Protein AF-A0A2H3LCD7-F1 (afdb_monomer)

Radius of gyration: 31.92 Å; Cα contacts (8 Å, |Δi|>4): 84; chains: 1; bounding box: 56×62×84 Å

Mean predicted aligned error: 15.99 Å

Solvent-accessible surface area (backbone atoms only — not comparable to full-atom values): 11672 Å² total; per-residue (Å²): 121,68,66,57,51,48,39,33,74,77,66,64,50,86,71,59,65,67,57,54,53,50,51,47,66,76,44,49,89,79,49,84,77,77,68,91,85,59,82,82,82,89,66,97,64,79,80,79,73,77,76,78,71,82,73,73,76,79,75,82,72,80,47,71,68,58,50,56,54,58,50,62,46,61,74,92,74,53,51,74,69,53,48,57,49,51,53,53,49,26,75,75,32,65,70,52,39,56,51,30,52,56,45,41,52,50,52,47,32,61,75,68,38,42,46,87,53,44,65,64,48,46,54,50,40,56,69,61,81,44,68,70,49,33,54,48,43,56,55,48,59,77,42,37,72,61,52,44,46,61,18,64,45,92,74,70,65,62,66,60,52,49,52,51,49,52,51,52,48,56,26,56,79,47,77,66,70,53,49,70,72,58,43,49,50,64,59,54,72,67,75,109

Sequence (192 aa):
MQLWRELREQHGYRGSRALVSRWVAQHRHLVPQPDPNGPPRRGRGRPPASAPSPKPPAQRRLSARQAAWLLVRRPEKLTQEEQGIIERLCQQAPTVEVASDLAQEFIQMVRERTAAAFDGWLQRARASGIAELQSFVVGLERDQAAVVAALSSPSSNGQVEGQVNRLKLIKRSMYGRAKFDLLRRRVLARAS

Organism: NCBI:txid1506545

Foldseek 3Di:
DVVVVCCCVVVVDPDDPVVVVVVCVVVVVVDDDPDPPDDDPDDPDDDPDDDPDPDPPPDPDQDPVNLVVLLLDDPVPDDPVSVVVLVVVCVVPVLSVLVSVLNNVVSVLLVQLPLVCVVVSLVSLCVSPDVVSVVVSVVCVVCVVVVNCSSHDPDDCVVVVVVVVVLVVVCVVVVNPQDPVNSVCVVVVVVD

pLDDT: mean 82.62, std 15.3, range [41.78, 97.81]

Structure (mmCIF, N/CA/C/O backbone):
data_AF-A0A2H3LCD7-F1
#
_entry.id   AF-A0A2H3LCD7-F1
#
loop_
_atom_site.group_PDB
_atom_site.id
_atom_site.type_symbol
_atom_site.label_atom_id
_atom_site.label_alt_id
_atom_site.label_comp_id
_atom_site.label_asym_id
_atom_site.label_entity_id
_atom_site.label_seq_id
_atom_site.pdbx_PDB_ins_code
_atom_site.Cartn_x
_atom_site.Cartn_y
_atom_site.Cartn_z
_atom_site.occupancy
_atom_site.B_iso_or_equiv
_atom_site.auth_seq_id
_atom_site.auth_comp_id
_atom_site.auth_asym_id
_atom_site.auth_atom_id
_atom_site.pdbx_PDB_model_num
ATOM 1 N N . MET A 1 1 ? -6.473 42.647 43.568 1.00 61.34 1 MET A N 1
ATOM 2 C CA . MET A 1 1 ? -5.613 41.469 43.802 1.00 61.34 1 MET A CA 1
ATOM 3 C C . MET A 1 1 ? -4.312 41.952 44.411 1.00 61.34 1 MET A C 1
ATOM 5 O O . MET A 1 1 ? -3.543 42.600 43.713 1.00 61.34 1 MET A O 1
ATOM 9 N N . GLN A 1 2 ? -4.146 41.742 45.715 1.00 71.31 2 GLN A N 1
ATOM 10 C CA . GLN A 1 2 ? -2.979 42.162 46.500 1.00 71.31 2 GLN A CA 1
ATOM 11 C C . GLN A 1 2 ? -1.737 41.325 46.136 1.00 71.31 2 GLN A C 1
ATOM 13 O O . GLN A 1 2 ? -0.714 41.897 45.788 1.00 71.31 2 GLN A O 1
ATOM 18 N N . LEU A 1 3 ? -1.926 40.012 45.959 1.00 77.94 3 LEU A N 1
ATOM 19 C CA . LEU A 1 3 ? -0.898 39.046 45.550 1.00 77.94 3 LEU A CA 1
ATOM 20 C C . LEU A 1 3 ? -0.120 39.407 44.266 1.00 77.94 3 LEU A C 1
ATOM 22 O O . LEU A 1 3 ? 1.082 39.214 44.192 1.00 77.94 3 LEU A O 1
ATOM 26 N N . TRP A 1 4 ? -0.780 39.938 43.225 1.00 82.19 4 TRP A N 1
ATOM 27 C CA . TRP A 1 4 ? -0.065 40.327 41.993 1.00 82.19 4 TRP A CA 1
ATOM 28 C C . TRP A 1 4 ? 0.839 41.546 42.207 1.00 82.19 4 TRP A C 1
ATOM 30 O O . TRP A 1 4 ? 1.888 41.635 41.578 1.00 82.19 4 TRP A O 1
ATOM 40 N N . ARG A 1 5 ? 0.429 42.479 43.079 1.00 78.31 5 ARG A N 1
ATOM 41 C CA . ARG A 1 5 ? 1.257 43.640 43.429 1.00 78.31 5 ARG A CA 1
ATOM 42 C C . ARG A 1 5 ? 2.465 43.195 44.244 1.00 78.31 5 ARG A C 1
ATOM 44 O O . ARG A 1 5 ? 3.572 43.516 43.848 1.00 78.31 5 ARG A O 1
ATOM 51 N N . GLU A 1 6 ? 2.260 42.342 45.245 1.00 82.19 6 GLU A N 1
ATOM 52 C CA . GLU A 1 6 ? 3.346 41.735 46.031 1.00 82.19 6 GLU A CA 1
ATOM 53 C C . GLU A 1 6 ? 4.332 40.957 45.146 1.00 82.19 6 GLU A C 1
ATOM 55 O O . GLU A 1 6 ? 5.529 41.213 45.193 1.00 82.19 6 GLU A O 1
ATOM 60 N N . LEU A 1 7 ? 3.853 40.093 44.241 1.00 84.75 7 LEU A N 1
ATOM 61 C CA . LEU A 1 7 ? 4.726 39.366 43.307 1.00 84.75 7 LEU A CA 1
ATOM 62 C C . LEU A 1 7 ? 5.524 40.298 42.387 1.00 84.75 7 LEU A C 1
ATOM 64 O O . LEU A 1 7 ? 6.668 40.002 42.042 1.00 84.75 7 LEU A O 1
ATOM 68 N N . ARG A 1 8 ? 4.934 41.417 41.964 1.00 83.25 8 ARG A N 1
ATOM 69 C CA . ARG A 1 8 ? 5.607 42.381 41.090 1.00 83.25 8 ARG A CA 1
ATOM 70 C C . ARG A 1 8 ? 6.621 43.237 41.849 1.00 83.25 8 ARG A C 1
ATOM 72 O O . ARG A 1 8 ? 7.696 43.491 41.317 1.00 83.25 8 ARG A O 1
ATOM 79 N N . GLU A 1 9 ? 6.272 43.678 43.051 1.00 83.44 9 GLU A N 1
ATOM 80 C CA . GLU A 1 9 ? 7.055 44.621 43.856 1.00 83.44 9 GLU A CA 1
ATOM 81 C C . GLU A 1 9 ? 8.152 43.918 44.666 1.00 83.44 9 GLU A C 1
ATOM 83 O O . GLU A 1 9 ? 9.273 44.409 44.709 1.00 83.44 9 GLU A O 1
ATOM 88 N N . GLN A 1 10 ? 7.870 42.750 45.248 1.00 81.50 10 GLN A N 1
ATOM 89 C CA . GLN A 1 10 ? 8.811 42.019 46.111 1.00 81.50 10 GLN A CA 1
ATOM 90 C C . GLN A 1 10 ? 9.599 40.942 45.359 1.00 81.50 10 GLN A C 1
ATOM 92 O O . GLN A 1 10 ? 10.736 40.647 45.713 1.00 81.50 10 GLN A O 1
ATOM 97 N N . HIS A 1 11 ? 9.016 40.365 44.303 1.00 81.44 11 HIS A N 1
ATOM 98 C CA . HIS A 1 11 ? 9.613 39.242 43.567 1.00 81.44 11 HIS A CA 1
ATOM 99 C C . HIS A 1 11 ? 9.891 39.550 42.088 1.00 81.44 11 HIS A C 1
ATOM 101 O O . HIS A 1 11 ? 10.240 38.653 41.321 1.00 81.44 11 HIS A O 1
ATOM 107 N N . GLY A 1 12 ? 9.735 40.809 41.662 1.00 83.94 12 GLY A N 1
ATOM 108 C CA . GLY A 1 12 ? 10.093 41.258 40.312 1.00 83.94 12 GLY A CA 1
ATOM 109 C C . GLY A 1 12 ? 9.285 40.613 39.180 1.00 83.94 12 GLY A C 1
ATOM 110 O O . GLY A 1 12 ? 9.717 40.627 38.024 1.00 83.94 12 GLY A O 1
ATOM 111 N N . TYR A 1 13 ? 8.116 40.037 39.473 1.00 84.00 13 TYR A N 1
ATOM 112 C CA . TYR A 1 13 ? 7.302 39.338 38.483 1.00 84.00 13 TYR A CA 1
ATOM 113 C C . TYR A 1 13 ? 6.816 40.288 37.374 1.00 84.00 13 TYR A C 1
ATOM 115 O O . TYR A 1 13 ? 6.011 41.192 37.605 1.00 84.00 13 TYR A O 1
ATOM 123 N N . ARG A 1 14 ? 7.271 40.057 36.134 1.00 81.38 14 ARG A N 1
ATOM 124 C CA . ARG A 1 14 ? 6.921 40.871 34.947 1.00 81.38 14 ARG A CA 1
ATOM 125 C C . ARG A 1 14 ? 5.692 40.374 34.177 1.00 81.38 14 ARG A C 1
ATOM 127 O O . ARG A 1 14 ? 5.347 40.933 33.140 1.00 81.38 14 ARG A O 1
ATOM 134 N N . GLY A 1 15 ? 5.045 39.311 34.650 1.00 80.50 15 GLY A N 1
ATOM 135 C CA . GLY A 1 15 ? 3.918 38.693 33.959 1.00 80.50 15 GLY A CA 1
ATOM 136 C C . GLY A 1 15 ? 2.578 39.405 34.171 1.00 80.50 15 GLY A C 1
ATOM 137 O O . GLY A 1 15 ? 2.394 40.259 35.045 1.00 80.50 15 GLY A O 1
ATOM 138 N N . SER A 1 16 ? 1.598 39.017 33.356 1.00 80.50 16 SER A N 1
ATOM 139 C CA . SER A 1 16 ? 0.269 39.630 33.362 1.00 80.50 16 SER A CA 1
ATOM 140 C C . SER A 1 16 ? -0.522 39.307 34.631 1.00 80.50 16 SER A C 1
ATOM 142 O O . SER A 1 16 ? -0.598 38.161 35.081 1.00 80.50 16 SER A O 1
ATOM 144 N N . ARG A 1 17 ? -1.234 40.313 35.148 1.00 75.81 17 ARG A N 1
ATOM 145 C CA . ARG A 1 17 ? -2.197 40.170 36.251 1.00 75.81 17 ARG A CA 1
ATOM 146 C C . ARG A 1 17 ? -3.259 39.100 35.983 1.00 75.81 17 ARG A C 1
ATOM 148 O O . ARG A 1 17 ? -3.734 38.454 36.920 1.00 75.81 17 ARG A O 1
ATOM 155 N N . ALA A 1 18 ? -3.632 38.904 34.719 1.00 71.75 18 ALA A N 1
ATOM 156 C CA . ALA A 1 18 ? -4.618 37.902 34.323 1.00 71.75 18 ALA A CA 1
ATOM 157 C C . ALA A 1 18 ? -4.109 36.466 34.538 1.00 71.75 18 ALA A C 1
ATOM 159 O O . ALA A 1 18 ? -4.883 35.608 34.959 1.00 71.75 18 ALA A O 1
ATOM 160 N N . LEU A 1 19 ? -2.814 36.217 34.314 1.00 78.31 19 LEU A N 1
ATOM 161 C CA . LEU A 1 19 ? -2.176 34.916 34.539 1.00 78.31 19 LEU A CA 1
ATOM 162 C C . LEU A 1 19 ? -2.146 34.563 36.025 1.00 78.31 19 LEU A C 1
ATOM 164 O O . LEU A 1 19 ? -2.573 33.474 36.395 1.00 78.31 19 LEU A O 1
ATOM 168 N N . VAL A 1 20 ? -1.763 35.516 36.879 1.00 77.88 20 VAL A N 1
ATOM 169 C CA . VAL A 1 20 ? -1.792 35.328 38.339 1.00 77.88 20 VAL A CA 1
ATOM 170 C C . VAL A 1 20 ? -3.219 35.101 38.836 1.00 77.88 20 VAL A C 1
ATOM 172 O O . VAL A 1 20 ? -3.460 34.202 39.631 1.00 77.88 20 VAL A O 1
ATOM 175 N N . SER A 1 21 ? -4.198 35.852 38.323 1.00 74.31 21 SER A N 1
ATOM 176 C CA . SER A 1 21 ? -5.604 35.675 38.723 1.00 74.31 21 SER A CA 1
ATOM 177 C C . SER A 1 21 ? -6.156 34.304 38.309 1.00 74.31 21 SER A C 1
ATOM 179 O O . SER A 1 21 ? -6.898 33.688 39.070 1.00 74.31 21 SER A O 1
ATOM 181 N N . ARG A 1 22 ? -5.767 33.805 37.129 1.00 76.38 22 ARG A N 1
ATOM 182 C CA . ARG A 1 22 ? -6.138 32.470 36.640 1.00 76.38 22 ARG A CA 1
ATOM 183 C C . ARG A 1 22 ? -5.474 31.366 37.460 1.00 76.38 22 ARG A C 1
ATOM 185 O O . ARG A 1 22 ? -6.149 30.422 37.852 1.00 76.38 22 ARG A O 1
ATOM 192 N N . TRP A 1 23 ? -4.186 31.520 37.760 1.00 79.25 23 TRP A N 1
ATOM 193 C CA . TRP A 1 23 ? -3.440 30.579 38.590 1.00 79.25 23 TRP A CA 1
ATOM 194 C C . TRP A 1 23 ? -4.036 30.483 40.001 1.00 79.25 23 TRP A C 1
ATOM 196 O O . TRP A 1 23 ? -4.295 29.379 40.471 1.00 79.25 23 TRP A O 1
ATOM 206 N N . VAL A 1 24 ? -4.368 31.623 40.620 1.00 79.94 24 VAL A N 1
ATOM 207 C CA . VAL A 1 24 ? -5.042 31.693 41.931 1.00 79.94 24 VAL A CA 1
ATOM 208 C C . VAL A 1 24 ? -6.430 31.051 41.895 1.00 79.94 24 VAL A C 1
ATOM 210 O O . VAL A 1 24 ? -6.803 30.351 42.831 1.00 79.94 24 VAL A O 1
ATOM 213 N N . ALA A 1 25 ? -7.203 31.256 40.825 1.00 72.81 25 ALA A N 1
ATOM 214 C CA . ALA A 1 25 ? -8.512 30.620 40.683 1.00 72.81 25 ALA A CA 1
ATOM 215 C C . ALA A 1 25 ? -8.405 29.089 40.576 1.00 72.81 25 ALA A C 1
ATOM 217 O O . ALA A 1 25 ? -9.244 28.380 41.124 1.00 72.81 25 ALA A O 1
ATOM 218 N N . GLN A 1 26 ? -7.362 28.591 39.909 1.00 74.62 26 GLN A N 1
ATOM 219 C CA . GLN A 1 26 ? -7.110 27.162 39.719 1.00 74.62 26 GLN A CA 1
ATOM 220 C C . GLN A 1 26 ? -6.521 26.489 40.972 1.00 74.62 26 GLN A C 1
ATOM 222 O O . GLN A 1 26 ? -6.815 25.329 41.243 1.00 74.62 26 GLN A O 1
ATOM 227 N N . HIS A 1 27 ? -5.757 27.230 41.775 1.00 75.81 27 HIS A N 1
ATOM 228 C CA . HIS A 1 27 ? -5.095 26.740 42.990 1.00 75.81 27 HIS A CA 1
ATOM 229 C C . HIS A 1 27 ? -5.727 27.311 44.263 1.00 75.81 27 HIS A C 1
ATOM 231 O O . HIS A 1 27 ? -5.066 27.467 45.284 1.00 75.81 27 HIS A O 1
ATOM 237 N N . ARG A 1 28 ? -7.028 27.619 44.220 1.00 65.75 28 ARG A N 1
ATOM 238 C CA . ARG A 1 28 ? -7.753 28.282 45.316 1.00 65.75 28 ARG A CA 1
ATOM 239 C C . ARG A 1 28 ? -7.752 27.487 46.629 1.00 65.75 28 ARG A C 1
ATOM 241 O O . ARG A 1 28 ? -7.960 28.077 47.677 1.00 65.75 28 ARG A O 1
ATOM 248 N N . HIS A 1 29 ? -7.489 26.180 46.563 1.00 68.06 29 HIS A N 1
ATOM 249 C CA . HIS A 1 29 ? -7.320 25.288 47.713 1.00 68.06 29 HIS A CA 1
ATOM 250 C C . HIS A 1 29 ? -5.973 25.464 48.440 1.00 68.06 29 HIS A C 1
ATOM 252 O O . HIS A 1 29 ? -5.861 25.070 49.594 1.00 68.06 29 HIS A O 1
ATOM 258 N N . LEU A 1 30 ? -4.968 26.058 47.785 1.00 60.88 30 LEU A N 1
ATOM 259 C CA . LEU A 1 30 ? -3.639 26.339 48.350 1.00 60.88 30 LEU A CA 1
ATOM 260 C C . LEU A 1 30 ? -3.516 27.771 48.890 1.00 60.88 30 LEU A C 1
ATOM 262 O O . LEU A 1 30 ? -2.490 28.131 49.459 1.00 60.88 30 LEU A O 1
ATOM 266 N N . VAL A 1 31 ? -4.533 28.610 48.677 1.00 59.25 31 VAL A N 1
ATOM 267 C CA . VAL A 1 31 ? -4.526 30.012 49.106 1.00 59.25 31 VAL A CA 1
ATOM 268 C C . VAL A 1 31 ? -5.208 30.102 50.473 1.00 59.25 31 VAL A C 1
ATOM 270 O O . VAL A 1 31 ? -6.362 29.678 50.576 1.00 59.25 31 VAL A O 1
ATOM 273 N N . PRO A 1 32 ? -4.551 30.664 51.508 1.00 55.41 32 PRO A N 1
ATOM 274 C CA . PRO A 1 32 ? -5.162 30.843 52.821 1.00 55.41 32 PRO A CA 1
ATOM 275 C C . PRO A 1 32 ? -6.477 31.616 52.698 1.00 55.41 32 PRO A C 1
ATOM 277 O O . PRO A 1 32 ? -6.531 32.670 52.053 1.00 55.41 32 PRO A O 1
ATOM 280 N N . GLN A 1 33 ? -7.552 31.079 53.276 1.00 55.06 33 GLN A N 1
ATOM 281 C CA . GLN A 1 33 ? -8.825 31.791 53.311 1.00 55.06 33 GLN A CA 1
ATOM 282 C C . GLN A 1 33 ? -8.665 33.064 54.155 1.00 55.06 33 GLN A C 1
ATOM 284 O O . GLN A 1 33 ? -7.985 33.025 55.182 1.00 55.06 33 GLN A O 1
ATOM 289 N N . PRO A 1 34 ? -9.243 34.201 53.733 1.00 56.00 34 PRO A N 1
ATOM 290 C CA . PRO A 1 34 ? -9.217 35.403 54.548 1.00 56.00 34 PRO A CA 1
ATOM 291 C C . PRO A 1 34 ? -9.978 35.165 55.856 1.00 56.00 34 PRO A C 1
ATOM 293 O O . PRO A 1 34 ? -10.979 34.451 55.872 1.00 56.00 34 PRO A O 1
ATOM 296 N N . ASP A 1 35 ? -9.471 35.783 56.921 1.00 52.31 35 ASP A N 1
ATOM 297 C CA . ASP A 1 35 ? -9.986 35.706 58.286 1.00 52.31 35 ASP A CA 1
ATOM 298 C C . ASP A 1 35 ? -11.522 35.882 58.328 1.00 52.31 35 ASP A C 1
ATOM 300 O O . ASP A 1 35 ? -12.029 36.902 57.837 1.00 52.31 35 ASP A O 1
ATOM 304 N N . PRO A 1 36 ? -12.274 34.914 58.888 1.00 56.69 36 PRO A N 1
ATOM 305 C CA . PRO A 1 36 ? -13.731 34.977 58.970 1.00 56.69 36 PRO A CA 1
ATOM 306 C C . PRO A 1 36 ? -14.263 36.160 59.800 1.00 56.69 36 PRO A C 1
ATOM 308 O O . PRO A 1 36 ? -15.447 36.470 59.681 1.00 56.69 36 PRO A O 1
ATOM 311 N N . ASN A 1 37 ? -13.421 36.852 60.580 1.00 50.38 37 ASN A N 1
ATOM 312 C CA . ASN A 1 37 ? -13.814 38.003 61.406 1.00 50.38 37 ASN A CA 1
ATOM 313 C C . ASN A 1 37 ? -13.442 39.384 60.824 1.00 50.38 37 ASN A C 1
ATOM 315 O O . ASN A 1 37 ? -13.599 40.406 61.495 1.00 50.38 37 ASN A O 1
ATOM 319 N N . GLY A 1 38 ? -12.970 39.463 59.576 1.00 52.38 38 GLY A N 1
ATOM 320 C CA . GLY A 1 38 ? -12.700 40.749 58.923 1.00 52.38 38 GLY A CA 1
ATOM 321 C C . GLY A 1 38 ? -13.982 41.518 58.547 1.00 52.38 38 GLY A C 1
ATOM 322 O O . GLY A 1 38 ? -14.980 40.904 58.164 1.00 52.38 38 GLY A O 1
ATOM 323 N N . PRO A 1 39 ? -13.988 42.867 58.579 1.00 44.94 39 PRO A N 1
ATOM 324 C CA . PRO A 1 39 ? -15.168 43.641 58.201 1.00 44.94 39 PRO A CA 1
ATOM 325 C C . PRO A 1 39 ? -15.558 43.374 56.732 1.00 44.94 39 PRO A C 1
ATOM 327 O O . PRO A 1 39 ? -14.686 43.302 55.855 1.00 44.94 39 PRO A O 1
ATOM 330 N N . PRO A 1 40 ? -16.863 43.249 56.419 1.00 45.31 40 PRO A N 1
ATOM 331 C CA . PRO A 1 40 ? -17.315 42.849 55.094 1.00 45.31 40 PRO A CA 1
ATOM 332 C C . PRO A 1 40 ? -16.976 43.932 54.066 1.00 45.31 40 PRO A C 1
ATOM 334 O O . PRO A 1 40 ? -17.432 45.076 54.150 1.00 45.31 40 PRO A O 1
ATOM 337 N N . ARG A 1 41 ? -16.191 43.574 53.044 1.00 51.00 41 ARG A N 1
ATOM 338 C CA . ARG A 1 41 ? -15.917 44.467 51.910 1.00 51.00 41 ARG A CA 1
ATOM 339 C C . ARG A 1 41 ? -17.199 44.667 51.100 1.00 51.00 41 ARG A C 1
ATOM 341 O O . ARG A 1 41 ? -17.582 43.811 50.308 1.00 51.00 41 ARG A O 1
ATOM 348 N N . ARG A 1 42 ? -17.843 45.827 51.266 1.00 44.03 42 ARG A N 1
ATOM 349 C CA . ARG A 1 42 ? -18.939 46.293 50.403 1.00 44.03 42 ARG A CA 1
ATOM 350 C C . ARG A 1 42 ? -18.413 46.532 48.985 1.00 44.03 42 ARG A C 1
ATOM 352 O O . ARG A 1 42 ? -17.886 47.595 48.678 1.00 44.03 42 ARG A O 1
ATOM 359 N N . GLY A 1 43 ? -18.566 45.541 48.116 1.00 42.94 43 GLY A N 1
ATOM 360 C CA . GLY A 1 43 ? -18.402 45.689 46.675 1.00 42.94 43 GLY A CA 1
ATOM 361 C C . GLY A 1 43 ? -19.740 45.472 45.983 1.00 42.94 43 GLY A C 1
ATOM 362 O O . GLY A 1 43 ? -20.214 44.343 45.920 1.00 42.94 43 GLY A O 1
ATOM 363 N N . ARG A 1 44 ? -20.342 46.539 45.439 1.00 45.53 44 ARG A N 1
ATOM 364 C CA . ARG A 1 44 ? -21.387 46.421 44.411 1.00 45.53 44 ARG A CA 1
ATOM 365 C C . ARG A 1 44 ? -20.753 45.749 43.193 1.00 45.53 44 ARG A C 1
ATOM 367 O O . ARG A 1 44 ? -20.016 46.383 42.446 1.00 45.53 44 ARG A O 1
ATOM 374 N N . GLY A 1 45 ? -21.012 44.463 43.019 1.00 41.78 45 GLY A N 1
ATOM 375 C CA . GLY A 1 45 ? -20.550 43.683 41.882 1.00 41.78 45 GLY A CA 1
ATOM 376 C C . GLY A 1 45 ? -21.482 42.501 41.680 1.00 41.78 45 GLY A C 1
ATOM 377 O O . GLY A 1 45 ? -21.820 41.814 42.639 1.00 41.78 45 GLY A O 1
ATOM 378 N N . ARG A 1 46 ? -21.928 42.320 40.435 1.00 42.41 46 ARG A N 1
ATOM 379 C CA . ARG A 1 46 ? -22.747 41.204 39.942 1.00 42.41 46 ARG A CA 1
ATOM 380 C C . ARG A 1 46 ? -22.313 39.872 40.585 1.00 42.41 46 ARG A C 1
ATOM 382 O O . ARG A 1 46 ? -21.102 39.666 40.708 1.00 42.41 46 ARG A O 1
ATOM 389 N N . PRO A 1 47 ? -23.249 38.979 40.972 1.00 44.94 47 PRO A N 1
ATOM 390 C CA . PRO A 1 47 ? -22.894 37.693 41.567 1.00 44.94 47 PRO A CA 1
ATOM 391 C C . PRO A 1 47 ? -21.862 36.977 40.682 1.00 44.94 47 PRO A C 1
ATOM 393 O O . PRO A 1 47 ? -21.981 37.041 39.451 1.00 44.94 47 PRO A O 1
ATOM 396 N N . PRO A 1 48 ? -20.822 36.357 41.270 1.00 50.72 48 PRO A N 1
ATOM 397 C CA . PRO A 1 48 ? -19.795 35.691 40.490 1.00 50.72 48 PRO A CA 1
ATOM 398 C C . PRO A 1 48 ? -20.463 34.579 39.688 1.00 50.72 48 PRO A C 1
ATOM 400 O O . PRO A 1 48 ? -21.069 33.675 40.260 1.00 50.72 48 PRO A O 1
ATOM 403 N N . ALA A 1 49 ? -20.375 34.678 38.360 1.00 54.53 49 ALA A N 1
ATOM 404 C CA . ALA A 1 49 ? -20.758 33.594 37.474 1.00 54.53 49 ALA A CA 1
ATOM 405 C C . ALA A 1 49 ? -20.071 32.316 37.969 1.00 54.53 49 ALA A C 1
ATOM 407 O O . ALA A 1 49 ? -18.866 32.328 38.248 1.00 54.53 49 ALA A O 1
ATOM 408 N N . SER A 1 50 ? -20.858 31.255 38.128 1.00 56.31 50 SER A N 1
ATOM 409 C CA . SER A 1 50 ? -20.394 29.906 38.426 1.00 56.31 50 SER A CA 1
ATOM 410 C C . SER A 1 50 ? -19.139 29.616 37.606 1.00 56.31 50 SER A C 1
ATOM 412 O O . SER A 1 50 ? -19.108 29.844 36.395 1.00 56.31 50 SER A O 1
ATOM 414 N N . ALA A 1 51 ? -18.072 29.195 38.292 1.00 58.00 51 ALA A N 1
ATOM 415 C CA . ALA A 1 51 ? -16.807 28.878 37.648 1.00 58.00 51 ALA A CA 1
ATOM 416 C C . ALA A 1 51 ? -17.081 27.902 36.491 1.00 58.00 51 ALA A C 1
ATOM 418 O O . ALA A 1 51 ? -17.768 26.903 36.717 1.00 58.00 51 ALA A O 1
ATOM 419 N N . PRO A 1 5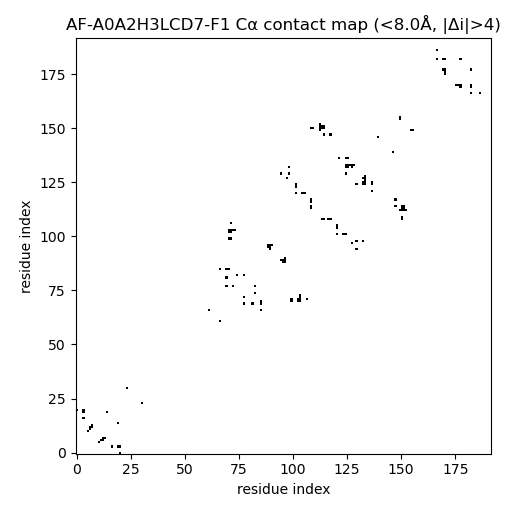2 ? -16.605 28.178 35.261 1.00 57.28 52 PRO A N 1
ATOM 420 C CA . PRO A 1 52 ? -16.788 27.242 34.168 1.00 57.28 52 PRO A CA 1
ATOM 421 C C . PRO A 1 52 ? -16.137 25.922 34.576 1.00 57.28 52 PRO A C 1
ATOM 423 O O . PRO A 1 52 ? -14.949 25.892 34.910 1.00 57.28 52 PRO A O 1
ATOM 426 N N . SER A 1 53 ? -16.929 24.851 34.581 1.00 56.00 53 SER A N 1
ATOM 427 C CA . SER A 1 53 ? -16.455 23.489 34.802 1.00 56.00 53 SER A CA 1
ATOM 428 C C . SER A 1 53 ? -15.243 23.243 33.898 1.00 56.00 53 SER A C 1
ATOM 430 O O . SER A 1 53 ? -15.266 23.691 32.742 1.00 56.00 53 SER A O 1
ATOM 432 N N . PRO A 1 54 ? -14.178 22.571 34.375 1.00 60.22 54 PRO A N 1
ATOM 433 C CA . PRO A 1 54 ? -13.054 22.237 33.516 1.00 60.22 54 PRO A CA 1
ATOM 434 C C . PRO A 1 54 ? -13.598 21.454 32.321 1.00 60.22 54 PRO A C 1
ATOM 436 O O . PRO A 1 54 ? -14.147 20.365 32.479 1.00 60.22 54 PRO A O 1
ATOM 439 N N . LYS A 1 55 ? -13.512 22.051 31.124 1.00 56.53 55 LYS A N 1
ATOM 440 C CA . LYS A 1 55 ? -13.848 21.350 29.885 1.00 56.53 55 LYS A CA 1
ATOM 441 C C . LYS A 1 55 ? -13.002 20.075 29.874 1.00 56.53 55 LYS A C 1
ATOM 443 O O . LYS A 1 55 ? -11.789 20.200 30.078 1.00 56.53 55 LYS A O 1
ATOM 448 N N . PRO A 1 56 ? -13.597 18.882 29.681 1.00 57.16 56 PRO A N 1
ATOM 449 C CA . PRO A 1 56 ? -12.815 17.660 29.589 1.00 57.16 56 PRO A CA 1
ATOM 450 C C . PRO A 1 56 ? -11.716 17.871 28.540 1.00 57.16 56 PRO A C 1
ATOM 452 O O . PRO A 1 56 ? -11.967 18.559 27.540 1.00 57.16 56 PRO A O 1
ATOM 455 N N . PRO A 1 57 ? -10.492 17.363 28.779 1.00 57.25 57 PRO A N 1
ATOM 456 C CA . PRO A 1 57 ? -9.404 17.513 27.826 1.00 57.25 57 PRO A CA 1
ATOM 457 C C . PRO A 1 57 ? -9.914 17.058 26.464 1.00 57.25 57 PRO A C 1
ATOM 459 O O . PRO A 1 57 ? -10.542 16.003 26.361 1.00 57.25 57 PRO A O 1
ATOM 462 N N . ALA A 1 58 ? -9.721 17.894 25.440 1.00 59.91 58 ALA A N 1
ATOM 463 C CA . ALA A 1 58 ? -10.174 17.588 24.094 1.00 59.91 58 ALA A CA 1
ATOM 464 C C . ALA A 1 58 ? -9.595 16.226 23.701 1.00 59.91 58 ALA A C 1
ATOM 466 O O . ALA A 1 58 ? -8.389 16.102 23.485 1.00 59.91 58 ALA A O 1
ATOM 467 N N . GLN A 1 59 ? -10.444 15.196 23.674 1.00 59.59 59 GLN A N 1
ATOM 468 C CA . GLN A 1 59 ? -10.036 13.862 23.265 1.00 59.59 59 GLN A CA 1
ATOM 469 C C . GLN A 1 59 ? -9.505 13.990 21.843 1.00 59.59 59 GLN A C 1
ATOM 471 O O . GLN A 1 59 ? -10.221 14.423 20.934 1.00 59.59 59 GLN A O 1
ATOM 476 N N . ARG A 1 60 ? -8.216 13.700 21.673 1.00 61.72 60 ARG A N 1
ATOM 477 C CA . ARG A 1 60 ? -7.519 13.818 20.396 1.00 61.72 60 ARG A CA 1
ATOM 478 C C . ARG A 1 60 ? -8.126 12.774 19.461 1.00 61.72 60 ARG A C 1
ATOM 480 O O . ARG A 1 60 ? -7.783 11.600 19.530 1.00 61.72 60 ARG A O 1
ATOM 487 N N . ARG A 1 61 ? -9.102 13.183 18.648 1.00 74.75 61 ARG A N 1
ATOM 488 C CA . ARG A 1 61 ? -9.758 12.284 17.695 1.00 74.75 61 ARG A CA 1
ATOM 489 C C . ARG A 1 61 ? -8.734 11.873 16.644 1.00 74.75 61 ARG A C 1
ATOM 491 O O . ARG A 1 61 ? -8.100 12.733 16.033 1.00 74.75 61 ARG A O 1
ATOM 498 N N . LEU A 1 62 ? -8.569 10.567 16.464 1.00 83.19 62 LEU A N 1
ATOM 499 C CA . LEU A 1 62 ? -7.733 10.012 15.411 1.00 83.19 62 LEU A CA 1
ATOM 500 C C . LEU A 1 62 ? -8.366 10.377 14.062 1.00 83.19 62 LEU A C 1
ATOM 502 O O . LEU A 1 62 ? -9.545 10.109 13.835 1.00 83.19 62 LEU A O 1
ATOM 506 N N . SER A 1 63 ? -7.611 11.019 13.174 1.00 89.69 63 SER A N 1
ATOM 507 C CA . SER A 1 63 ? -8.095 11.260 11.811 1.00 89.69 63 SER A CA 1
ATOM 508 C C . SER A 1 63 ? -8.061 9.968 10.992 1.00 89.69 63 SER A C 1
ATOM 510 O O . SER A 1 63 ? -7.210 9.110 11.224 1.00 89.69 63 SER A O 1
ATOM 512 N N . ALA A 1 64 ? -8.916 9.860 9.971 1.00 89.00 64 ALA A N 1
ATOM 513 C CA . ALA A 1 64 ? -8.913 8.716 9.052 1.00 89.00 64 ALA A CA 1
ATOM 514 C C . ALA A 1 64 ? -7.528 8.471 8.423 1.00 89.00 64 ALA A C 1
ATOM 516 O O . ALA A 1 64 ? -7.092 7.333 8.282 1.00 89.00 64 ALA A O 1
ATOM 517 N N . ARG A 1 65 ? -6.783 9.545 8.121 1.00 90.38 65 ARG A N 1
ATOM 518 C CA . ARG A 1 65 ? -5.412 9.450 7.602 1.00 90.38 65 ARG A CA 1
ATOM 519 C C . ARG A 1 65 ? -4.445 8.848 8.620 1.00 90.38 65 ARG A C 1
ATOM 521 O O . ARG A 1 65 ? -3.597 8.050 8.241 1.00 90.38 65 ARG A O 1
ATOM 528 N N . GLN A 1 66 ? -4.547 9.243 9.889 1.00 91.44 66 GLN A N 1
ATOM 529 C CA . GLN A 1 66 ? -3.725 8.664 10.954 1.00 91.44 66 GLN A CA 1
ATOM 530 C C . GLN A 1 66 ? -4.075 7.193 11.175 1.00 91.44 66 GLN A C 1
ATOM 532 O O . GLN A 1 66 ? -3.162 6.386 11.284 1.00 91.44 66 GLN A O 1
ATOM 537 N N . ALA A 1 67 ? -5.366 6.847 11.163 1.00 91.69 67 ALA A N 1
ATOM 538 C CA . ALA A 1 67 ? -5.834 5.465 11.247 1.00 91.69 67 ALA A CA 1
ATOM 539 C C . ALA A 1 67 ? -5.240 4.610 10.123 1.00 91.69 67 ALA A C 1
ATOM 541 O O . ALA A 1 67 ? -4.528 3.652 10.396 1.00 91.69 67 ALA A O 1
ATOM 542 N N . ALA A 1 68 ? -5.431 5.025 8.868 1.00 92.12 68 ALA A N 1
ATOM 543 C CA . ALA A 1 68 ? -4.889 4.323 7.711 1.00 92.12 68 ALA A CA 1
ATOM 544 C C . ALA A 1 68 ? -3.364 4.156 7.799 1.00 92.12 68 ALA A C 1
ATOM 546 O O . ALA A 1 68 ? -2.846 3.092 7.483 1.00 92.12 68 ALA A O 1
ATOM 547 N N . TRP A 1 69 ? -2.639 5.179 8.270 1.00 93.75 69 TRP A N 1
ATOM 548 C CA . TRP A 1 69 ? -1.184 5.095 8.417 1.00 93.75 69 TRP A CA 1
ATOM 549 C C . TRP A 1 69 ? -0.743 4.111 9.507 1.00 93.75 69 TRP A C 1
ATOM 551 O O . TRP A 1 69 ? 0.285 3.455 9.353 1.00 93.75 69 TRP A O 1
ATOM 561 N N . LEU A 1 70 ? -1.510 3.988 10.594 1.00 93.75 70 LEU A N 1
ATOM 562 C CA . LEU A 1 70 ? -1.268 2.977 11.624 1.00 93.75 70 LEU A CA 1
ATOM 563 C C . LEU A 1 70 ? -1.495 1.564 11.077 1.00 93.75 70 LEU A C 1
ATOM 565 O O . LEU A 1 70 ? -0.650 0.704 11.304 1.00 93.75 70 LEU A O 1
ATOM 569 N N . LEU A 1 71 ? -2.561 1.357 10.297 1.00 92.62 71 LEU A N 1
ATOM 570 C CA . LEU A 1 71 ? -2.902 0.051 9.719 1.00 92.62 71 LEU A CA 1
ATOM 571 C C . LEU A 1 71 ? -1.869 -0.472 8.718 1.00 92.62 71 LEU A C 1
ATOM 573 O O . LEU A 1 71 ? -1.762 -1.676 8.557 1.00 92.62 71 LEU A O 1
ATOM 577 N N . VAL A 1 72 ? -1.105 0.401 8.052 1.00 93.06 72 VAL A N 1
ATOM 578 C CA . VAL A 1 72 ? -0.083 0.007 7.055 1.00 93.06 72 VAL A CA 1
ATOM 579 C C . VAL A 1 72 ? 1.347 0.007 7.603 1.00 93.06 72 VAL A C 1
ATOM 581 O O . VAL A 1 72 ? 2.301 -0.331 6.898 1.00 93.06 72 VAL A O 1
ATOM 584 N N . ARG A 1 73 ? 1.551 0.433 8.853 1.00 93.00 73 ARG A N 1
ATOM 585 C CA . ARG A 1 73 ? 2.875 0.378 9.485 1.00 93.00 73 ARG A CA 1
ATOM 586 C C . ARG A 1 73 ? 3.246 -1.055 9.809 1.00 93.00 73 ARG A C 1
ATOM 588 O O . ARG A 1 73 ? 2.406 -1.862 10.172 1.00 93.00 73 ARG A O 1
ATOM 595 N N . ARG A 1 74 ? 4.550 -1.319 9.806 1.00 89.12 74 ARG A N 1
ATOM 596 C CA . ARG A 1 74 ? 5.088 -2.592 10.285 1.00 89.12 74 ARG A CA 1
ATOM 597 C C . ARG A 1 74 ? 4.659 -2.855 11.735 1.00 89.12 74 ARG A C 1
ATOM 599 O O . ARG A 1 74 ? 4.952 -1.987 12.569 1.00 89.12 74 ARG A O 1
ATOM 606 N N . PRO A 1 75 ? 4.067 -4.022 12.039 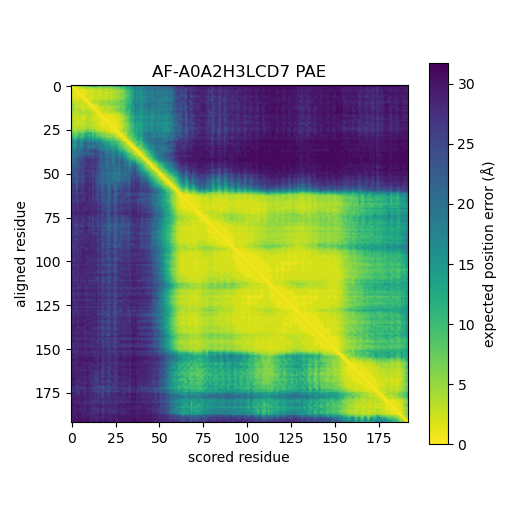1.00 86.19 75 PRO A N 1
ATOM 607 C CA . PRO A 1 75 ? 3.643 -4.381 13.390 1.00 86.19 75 PRO A CA 1
ATOM 608 C C . PRO A 1 75 ? 4.763 -4.246 14.426 1.00 86.19 75 PRO A C 1
ATOM 610 O O . PRO A 1 75 ? 4.546 -3.681 15.498 1.00 86.19 75 PRO A O 1
ATOM 613 N N . GLU A 1 76 ? 5.990 -4.639 14.064 1.00 88.81 76 GLU A N 1
ATOM 614 C CA . GLU A 1 76 ? 7.179 -4.555 14.935 1.00 88.81 76 GLU A CA 1
ATOM 615 C C . GLU A 1 76 ? 7.554 -3.121 15.346 1.00 88.81 76 GLU A C 1
ATOM 617 O O . GLU A 1 76 ? 8.322 -2.915 16.283 1.00 88.81 76 GLU A O 1
ATOM 622 N N . LYS A 1 77 ? 7.073 -2.114 14.609 1.00 90.25 77 LYS A N 1
ATOM 623 C CA . LYS A 1 77 ? 7.377 -0.703 14.866 1.00 90.25 77 LYS A CA 1
ATOM 624 C C . LYS A 1 77 ? 6.267 0.012 15.621 1.00 90.25 77 LYS A C 1
ATOM 626 O O . LYS A 1 77 ? 6.424 1.208 15.856 1.00 90.25 77 LYS A O 1
ATOM 631 N N . LEU A 1 78 ? 5.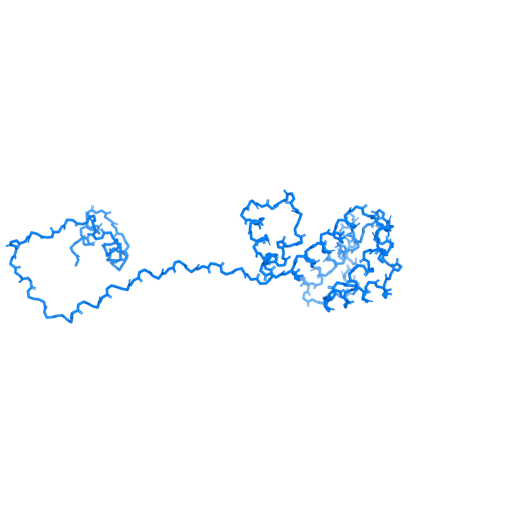149 -0.644 15.909 1.00 91.38 78 LEU A N 1
ATOM 632 C CA . LEU A 1 78 ? 4.027 -0.032 16.612 1.00 91.38 78 LEU A CA 1
ATOM 633 C C . LEU A 1 78 ? 4.280 -0.024 18.119 1.00 91.38 78 LEU A C 1
ATOM 635 O O . LEU A 1 78 ? 4.816 -0.981 18.675 1.00 91.38 78 LEU A O 1
ATOM 639 N N . THR A 1 79 ? 3.885 1.056 18.787 1.00 93.38 79 THR A N 1
ATOM 640 C CA . THR A 1 79 ? 3.851 1.075 20.255 1.00 93.38 79 THR A CA 1
ATOM 641 C C . THR A 1 79 ? 2.663 0.259 20.771 1.00 93.38 79 THR A C 1
ATOM 643 O O . THR A 1 79 ? 1.694 0.038 20.047 1.00 93.38 79 THR A O 1
ATOM 646 N N . GLN A 1 80 ? 2.693 -0.146 22.045 1.00 90.69 80 GLN A N 1
ATOM 647 C CA . GLN A 1 80 ? 1.552 -0.830 22.675 1.00 90.69 80 GLN A CA 1
ATOM 648 C C . GLN A 1 80 ? 0.262 0.005 22.604 1.00 90.69 80 GLN A C 1
ATOM 650 O O . GLN A 1 80 ? -0.819 -0.533 22.383 1.00 90.69 80 GLN A O 1
ATOM 655 N N . GLU A 1 81 ? 0.369 1.332 22.736 1.00 90.38 81 GLU A N 1
ATOM 656 C CA . GLU A 1 81 ? -0.778 2.234 22.592 1.00 90.38 81 GLU A CA 1
ATOM 657 C C . GLU A 1 81 ? -1.347 2.197 21.166 1.00 90.38 81 GLU A C 1
ATOM 659 O O . GLU A 1 81 ? -2.559 2.103 20.985 1.00 90.38 81 GLU A O 1
ATOM 664 N N . GLU A 1 82 ? -0.481 2.233 20.151 1.00 92.06 82 GLU A N 1
ATOM 665 C CA . GLU A 1 82 ? -0.881 2.171 18.742 1.00 92.06 82 GLU A CA 1
ATOM 666 C C . GLU A 1 82 ? -1.512 0.822 18.383 1.00 92.06 82 GLU A C 1
ATOM 668 O O . GLU A 1 82 ? -2.532 0.797 17.695 1.00 92.06 82 GLU A O 1
ATOM 673 N N . GLN A 1 83 ? -0.963 -0.284 18.892 1.00 91.44 83 GLN A N 1
ATOM 674 C CA . GLN A 1 83 ? -1.548 -1.619 18.735 1.00 91.44 83 GLN A CA 1
ATOM 675 C C . GLN A 1 83 ? -2.956 -1.672 19.337 1.00 91.44 83 GLN A C 1
ATOM 677 O O . GLN A 1 83 ? -3.895 -2.073 18.654 1.00 91.44 83 GLN A O 1
ATOM 682 N N . GLY A 1 84 ? -3.139 -1.150 20.553 1.00 91.44 84 GLY A N 1
ATOM 683 C CA . GLY A 1 84 ? -4.460 -1.067 21.180 1.00 91.44 84 GLY A CA 1
ATOM 684 C C . GLY A 1 84 ? -5.429 -0.112 20.467 1.00 91.44 84 GLY A C 1
ATOM 685 O O . GLY A 1 84 ? -6.645 -0.222 20.627 1.00 91.44 84 GLY A O 1
ATOM 686 N N . ILE A 1 85 ? -4.944 0.858 19.683 1.00 91.12 85 ILE A N 1
ATOM 687 C CA . ILE A 1 85 ? -5.801 1.660 18.792 1.00 91.12 85 ILE A CA 1
ATOM 688 C C . ILE A 1 85 ? -6.268 0.811 17.609 1.00 91.12 85 ILE A C 1
ATOM 690 O O . ILE A 1 85 ? -7.461 0.818 17.314 1.00 91.12 85 ILE A O 1
ATOM 694 N N . ILE A 1 86 ? -5.358 0.092 16.950 1.00 91.69 86 ILE A N 1
ATOM 695 C CA . ILE A 1 86 ? -5.686 -0.769 15.805 1.00 91.69 86 ILE A CA 1
ATOM 696 C C . ILE A 1 86 ? -6.681 -1.850 16.218 1.00 91.69 86 ILE A C 1
ATOM 698 O O . ILE A 1 86 ? -7.713 -1.999 15.574 1.00 91.69 86 ILE A O 1
ATOM 702 N N . GLU A 1 87 ? -6.429 -2.529 17.334 1.00 92.06 87 GLU A N 1
ATOM 703 C CA . GLU A 1 87 ? -7.297 -3.595 17.833 1.00 92.06 87 GLU A CA 1
ATOM 704 C C . GLU A 1 87 ? -8.726 -3.092 18.086 1.00 92.06 87 GLU A C 1
ATOM 706 O O . GLU A 1 87 ? -9.696 -3.700 17.637 1.00 92.06 87 GLU A O 1
ATOM 711 N N . ARG A 1 88 ? -8.870 -1.913 18.706 1.00 91.88 88 ARG A N 1
ATOM 712 C CA . ARG A 1 88 ? -10.183 -1.277 18.894 1.00 91.88 88 ARG A CA 1
ATOM 713 C C . ARG A 1 88 ? -10.859 -0.911 17.574 1.00 91.88 88 ARG A C 1
ATOM 715 O O . ARG A 1 88 ? -12.079 -1.019 17.482 1.00 91.88 88 ARG A O 1
ATOM 722 N N . LEU A 1 89 ? -10.103 -0.462 16.571 1.00 91.81 89 LEU A N 1
ATOM 723 C CA . LEU A 1 89 ? -10.655 -0.153 15.248 1.00 91.81 89 LEU A CA 1
ATOM 724 C C . LEU A 1 89 ? -11.171 -1.419 14.553 1.00 91.81 89 LEU A C 1
ATOM 726 O O . LEU A 1 89 ? -12.281 -1.395 14.026 1.00 91.81 89 LEU A O 1
ATOM 730 N N . CYS A 1 90 ? -10.412 -2.516 14.607 1.00 91.31 90 CYS A N 1
ATOM 731 C CA . CYS A 1 90 ? -10.819 -3.807 14.050 1.00 91.31 90 CYS A CA 1
ATOM 732 C C . CYS A 1 90 ? -12.064 -4.362 14.760 1.00 91.31 90 CYS A C 1
ATOM 734 O O . CYS A 1 90 ? -13.025 -4.745 14.100 1.00 91.31 90 CYS A O 1
ATOM 736 N N . GLN A 1 91 ? -12.115 -4.291 16.097 1.00 90.88 91 GLN A N 1
ATOM 737 C CA . GLN A 1 91 ? -13.282 -4.718 16.884 1.00 90.88 91 GLN A CA 1
ATOM 738 C C . GLN A 1 91 ? -14.559 -3.935 16.543 1.00 90.88 91 GLN A C 1
ATOM 740 O O . GLN A 1 91 ? -15.659 -4.481 16.591 1.00 90.88 91 GLN A O 1
ATOM 745 N N . GLN A 1 92 ? -14.434 -2.643 16.229 1.00 91.75 92 GLN A N 1
ATOM 746 C CA . GLN A 1 92 ? -15.578 -1.786 15.906 1.00 91.75 92 GLN A CA 1
ATOM 747 C C . GLN A 1 92 ? -16.053 -1.934 14.459 1.00 91.75 92 GLN A C 1
ATOM 749 O O . GLN A 1 92 ? -17.215 -1.645 14.169 1.00 91.75 92 GLN A O 1
ATOM 754 N N . ALA A 1 93 ? -15.168 -2.341 13.551 1.00 91.31 93 ALA A N 1
ATOM 755 C CA . ALA A 1 93 ? -15.457 -2.446 12.132 1.00 91.31 93 ALA A CA 1
ATOM 756 C C . ALA A 1 93 ? -14.692 -3.632 11.518 1.00 91.31 93 ALA A C 1
ATOM 758 O O . ALA A 1 93 ? -13.533 -3.469 11.133 1.00 91.31 93 ALA A O 1
ATOM 759 N N . PRO A 1 94 ? -15.345 -4.794 11.325 1.00 90.06 94 PRO A N 1
ATOM 760 C CA . PRO A 1 94 ? -14.715 -5.972 10.715 1.00 90.06 94 PRO A CA 1
ATOM 761 C C . PRO A 1 94 ? -14.143 -5.712 9.313 1.00 90.06 94 PRO A C 1
ATOM 763 O O . PRO A 1 94 ? -13.177 -6.334 8.887 1.00 90.06 94 PRO A O 1
ATOM 766 N N . THR A 1 95 ? -14.696 -4.739 8.583 1.00 93.75 95 THR A N 1
ATOM 767 C CA . THR A 1 95 ? -14.151 -4.306 7.288 1.00 93.75 95 THR A CA 1
ATOM 768 C C . THR A 1 95 ? -12.753 -3.695 7.407 1.00 93.75 95 THR A C 1
ATOM 770 O O . THR A 1 95 ? -11.952 -3.825 6.484 1.00 93.75 95 THR A O 1
ATOM 773 N N . VAL A 1 96 ? -12.434 -3.048 8.532 1.00 93.06 96 VAL A N 1
ATOM 774 C CA . VAL A 1 96 ? -11.104 -2.485 8.806 1.00 93.06 96 VAL A CA 1
ATOM 775 C C . VAL A 1 96 ? -10.091 -3.589 9.073 1.00 93.06 96 VAL A C 1
ATOM 777 O O . VAL A 1 96 ? -8.958 -3.469 8.621 1.00 93.06 96 VAL A O 1
ATOM 780 N N . GLU A 1 97 ? -10.499 -4.660 9.750 1.00 93.88 97 GLU A N 1
ATOM 781 C CA . GLU A 1 97 ? -9.661 -5.839 9.983 1.00 93.88 97 GLU A CA 1
ATOM 782 C C . GLU A 1 97 ? -9.248 -6.480 8.655 1.00 93.88 97 GLU A C 1
ATOM 784 O O . GLU A 1 97 ? -8.061 -6.535 8.338 1.00 93.88 97 GLU A O 1
ATOM 789 N N . VAL A 1 98 ? -10.226 -6.805 7.802 1.00 95.19 98 VAL A N 1
ATOM 790 C CA . VAL A 1 98 ? -9.974 -7.365 6.462 1.00 95.19 98 VAL A CA 1
ATOM 791 C C . VAL A 1 98 ? -9.081 -6.443 5.623 1.00 95.19 98 VAL A C 1
ATOM 793 O O . VAL A 1 98 ? -8.159 -6.905 4.948 1.00 95.19 98 VAL A O 1
ATOM 796 N N . ALA A 1 99 ? -9.326 -5.129 5.660 1.00 95.50 99 ALA A N 1
ATOM 797 C CA . ALA A 1 99 ? -8.502 -4.162 4.939 1.00 95.50 99 ALA A CA 1
ATOM 798 C C . ALA A 1 99 ? -7.068 -4.089 5.479 1.00 95.50 99 ALA A C 1
ATOM 800 O O . ALA A 1 99 ? -6.126 -3.967 4.694 1.00 95.50 99 ALA A O 1
ATOM 801 N N . SER A 1 100 ? -6.908 -4.144 6.801 1.00 94.25 100 SER A N 1
ATOM 802 C CA . SER A 1 100 ? -5.614 -4.128 7.476 1.00 94.25 100 SER A CA 1
ATOM 803 C C . SER A 1 100 ? -4.789 -5.346 7.084 1.00 94.25 100 SER A C 1
ATOM 805 O O . SER A 1 100 ? -3.645 -5.187 6.657 1.00 94.25 100 SER A O 1
ATOM 807 N N . ASP A 1 101 ? -5.380 -6.536 7.144 1.00 94.69 101 ASP A N 1
ATOM 808 C CA . ASP A 1 101 ? -4.702 -7.788 6.812 1.00 94.69 101 ASP A CA 1
ATOM 809 C C . ASP A 1 101 ? -4.239 -7.796 5.355 1.00 94.69 101 ASP A C 1
ATOM 811 O O . ASP A 1 101 ? -3.053 -7.976 5.073 1.00 94.69 101 ASP A O 1
ATOM 815 N N . LEU A 1 102 ? -5.141 -7.481 4.420 1.00 96.88 102 LEU A N 1
ATOM 816 C CA . LEU A 1 102 ? -4.800 -7.419 2.998 1.00 96.88 102 LEU A CA 1
ATOM 817 C C . LEU A 1 102 ? -3.728 -6.362 2.705 1.00 96.88 102 LEU A C 1
ATOM 819 O O . LEU A 1 102 ? -2.856 -6.590 1.862 1.00 96.88 102 LEU A O 1
ATOM 823 N N . ALA A 1 103 ? -3.761 -5.216 3.390 1.00 95.56 103 ALA A N 1
ATOM 824 C CA . ALA A 1 103 ? -2.742 -4.184 3.236 1.00 95.56 103 ALA A CA 1
ATOM 825 C C . ALA A 1 103 ? -1.376 -4.640 3.773 1.00 95.56 103 ALA A C 1
ATOM 827 O O . ALA A 1 103 ? -0.362 -4.430 3.103 1.00 95.56 103 ALA A O 1
ATOM 828 N N . GLN A 1 104 ? -1.337 -5.277 4.945 1.00 95.31 104 GLN A N 1
ATOM 829 C CA . GLN A 1 104 ? -0.104 -5.802 5.539 1.00 95.31 104 GLN A CA 1
ATOM 830 C C . GLN A 1 104 ? 0.523 -6.884 4.666 1.00 95.31 104 GLN A C 1
ATOM 832 O O . GLN A 1 104 ? 1.718 -6.816 4.374 1.00 95.31 104 GLN A O 1
ATOM 837 N N . GLU A 1 105 ? -0.280 -7.823 4.172 1.00 95.56 105 GLU A N 1
ATOM 838 C CA . GLU A 1 105 ? 0.174 -8.871 3.258 1.00 95.56 105 GLU A CA 1
ATOM 839 C C . GLU A 1 105 ? 0.756 -8.297 1.966 1.00 95.56 105 GLU A C 1
ATOM 841 O O . GLU A 1 105 ? 1.823 -8.721 1.520 1.00 95.56 105 GLU A O 1
ATOM 846 N N . PHE A 1 106 ? 0.098 -7.293 1.378 1.00 95.69 106 PHE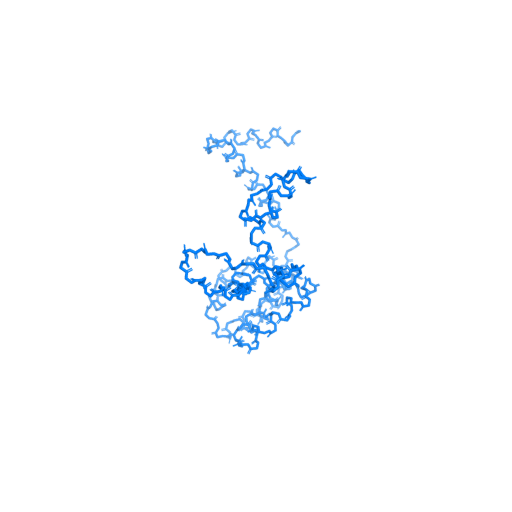 A N 1
ATOM 847 C CA . PHE A 1 106 ? 0.605 -6.630 0.178 1.00 95.69 106 PHE A CA 1
ATOM 848 C C . PHE A 1 106 ? 1.943 -5.930 0.440 1.00 95.69 106 PHE A C 1
ATOM 850 O O . PHE A 1 106 ? 2.897 -6.075 -0.325 1.00 95.69 106 PHE A O 1
ATOM 857 N N . ILE A 1 107 ? 2.045 -5.187 1.545 1.00 94.19 107 ILE A N 1
ATOM 858 C CA . ILE A 1 107 ? 3.276 -4.486 1.937 1.00 94.19 107 ILE A CA 1
ATOM 859 C C . ILE A 1 107 ? 4.406 -5.480 2.192 1.00 94.19 107 ILE A C 1
ATOM 861 O O . ILE A 1 107 ? 5.547 -5.233 1.788 1.00 94.19 107 ILE A O 1
ATOM 865 N N . GLN A 1 108 ? 4.099 -6.596 2.848 1.00 93.50 108 GLN A N 1
ATOM 866 C CA . GLN A 1 108 ? 5.049 -7.671 3.074 1.00 93.50 108 GLN A CA 1
ATOM 867 C C . GLN A 1 108 ? 5.524 -8.262 1.747 1.00 93.50 108 GLN A C 1
ATOM 869 O O . GLN A 1 108 ? 6.730 -8.330 1.526 1.00 93.50 108 GLN A O 1
ATOM 874 N N . MET A 1 109 ? 4.610 -8.587 0.835 1.00 94.69 109 MET A N 1
ATOM 875 C CA . MET A 1 109 ? 4.931 -9.125 -0.487 1.00 94.69 109 MET A CA 1
ATOM 876 C C . MET A 1 109 ? 5.827 -8.186 -1.301 1.00 94.69 109 MET A C 1
ATOM 878 O O . MET A 1 109 ? 6.794 -8.637 -1.913 1.00 94.69 109 MET A O 1
ATOM 882 N N . VAL A 1 110 ? 5.558 -6.877 -1.274 1.00 92.31 110 VAL A N 1
ATOM 883 C CA . VAL A 1 110 ? 6.405 -5.864 -1.927 1.00 92.31 110 VAL A CA 1
ATOM 884 C C . VAL A 1 110 ? 7.791 -5.800 -1.284 1.00 92.31 110 VAL A C 1
ATOM 886 O O . VAL A 1 110 ? 8.800 -5.686 -1.981 1.00 92.31 110 VAL A O 1
ATOM 889 N N . ARG A 1 111 ? 7.862 -5.885 0.047 1.00 90.25 111 ARG A N 1
ATOM 890 C CA . ARG A 1 111 ? 9.118 -5.842 0.806 1.00 90.25 111 ARG A CA 1
ATOM 891 C C . ARG A 1 111 ? 9.977 -7.087 0.580 1.00 90.25 111 ARG A C 1
ATOM 893 O O . ARG A 1 111 ? 11.194 -6.963 0.470 1.00 90.25 111 ARG A O 1
ATOM 900 N N . GLU A 1 112 ? 9.346 -8.253 0.548 1.00 92.25 112 GLU A N 1
ATOM 901 C CA . GLU A 1 112 ? 9.982 -9.571 0.426 1.00 92.25 112 GLU A CA 1
ATOM 902 C C . GLU A 1 112 ? 10.097 -10.037 -1.026 1.00 92.25 112 GLU A C 1
ATOM 904 O O . GLU A 1 112 ? 10.738 -11.052 -1.287 1.00 92.25 112 GLU A O 1
ATOM 909 N N . ARG A 1 113 ? 9.559 -9.257 -1.975 1.00 91.94 113 ARG A N 1
ATOM 910 C CA . ARG A 1 113 ? 9.649 -9.512 -3.418 1.00 91.94 113 ARG A CA 1
ATOM 911 C C . ARG A 1 113 ? 9.102 -10.890 -3.792 1.00 91.94 113 ARG A C 1
ATOM 913 O O . ARG A 1 113 ? 9.733 -11.688 -4.482 1.00 91.94 113 ARG A O 1
ATOM 920 N N . THR A 1 114 ? 7.905 -11.187 -3.295 1.00 92.06 114 THR A N 1
ATOM 921 C CA . THR A 1 114 ? 7.288 -12.512 -3.427 1.00 92.06 114 THR A CA 1
ATOM 922 C C . THR A 1 114 ? 6.246 -12.523 -4.541 1.00 92.06 114 THR A C 1
ATOM 924 O O . THR A 1 114 ? 5.047 -12.611 -4.287 1.00 92.06 114 THR A O 1
ATOM 927 N N . ALA A 1 115 ? 6.694 -12.455 -5.797 1.00 93.00 115 ALA A N 1
ATOM 928 C CA . ALA A 1 115 ? 5.796 -12.437 -6.957 1.00 93.00 115 ALA A CA 1
ATOM 929 C C . ALA A 1 115 ? 4.848 -13.653 -7.025 1.00 93.00 115 ALA A C 1
ATOM 931 O O . ALA A 1 115 ? 3.709 -13.515 -7.453 1.00 93.00 115 ALA A O 1
ATOM 932 N N . ALA A 1 116 ? 5.274 -14.822 -6.533 1.00 93.25 116 ALA A N 1
ATOM 933 C CA . ALA A 1 116 ? 4.444 -16.030 -6.505 1.00 93.25 116 ALA A CA 1
ATOM 934 C C . ALA A 1 116 ? 3.185 -15.905 -5.621 1.00 93.25 116 ALA A C 1
ATOM 936 O O . ALA A 1 116 ? 2.200 -16.599 -5.855 1.00 93.25 116 ALA A O 1
ATOM 937 N N . ALA A 1 117 ? 3.194 -15.022 -4.616 1.00 93.81 117 ALA A N 1
ATOM 938 C CA . ALA A 1 117 ? 2.043 -14.791 -3.742 1.00 93.81 117 ALA A CA 1
ATOM 939 C C . ALA A 1 117 ? 1.031 -13.788 -4.333 1.00 93.81 117 ALA A C 1
ATOM 941 O O . ALA A 1 117 ? -0.056 -13.612 -3.779 1.00 93.81 117 ALA A O 1
ATOM 942 N N . PHE A 1 118 ? 1.381 -13.124 -5.441 1.00 96.25 118 PHE A N 1
ATOM 943 C CA . PHE A 1 118 ? 0.625 -11.998 -5.981 1.00 96.25 118 PHE A CA 1
ATOM 944 C C . PHE A 1 118 ? -0.765 -12.399 -6.475 1.00 96.25 118 PHE A C 1
ATOM 946 O O . PHE A 1 118 ? -1.753 -11.796 -6.058 1.00 96.25 118 PHE A O 1
ATOM 953 N N . ASP A 1 119 ? -0.865 -13.459 -7.277 1.00 95.69 119 ASP A N 1
ATOM 954 C CA . ASP A 1 119 ? -2.150 -13.902 -7.829 1.00 95.69 119 ASP A CA 1
ATOM 955 C C . ASP A 1 119 ? -3.122 -14.339 -6.724 1.00 95.69 119 ASP A C 1
ATOM 957 O O . ASP A 1 119 ? -4.294 -13.962 -6.728 1.00 95.69 119 ASP A O 1
ATOM 961 N N . GLY A 1 120 ? -2.629 -15.074 -5.720 1.00 96.50 120 GLY A N 1
ATOM 962 C CA . GLY A 1 120 ? -3.439 -15.488 -4.570 1.00 96.50 120 GLY A CA 1
ATOM 963 C C . GLY A 1 120 ? -3.941 -14.299 -3.745 1.00 96.50 120 GLY A C 1
ATOM 964 O O . GLY A 1 120 ? -5.085 -14.288 -3.284 1.00 96.50 120 GLY A O 1
ATOM 965 N N . TRP A 1 121 ? -3.114 -13.265 -3.596 1.00 97.81 121 TRP A N 1
ATOM 966 C CA . TRP A 1 121 ? -3.520 -12.027 -2.941 1.00 97.81 121 TRP A CA 1
ATOM 967 C C . TRP A 1 121 ? -4.566 -11.253 -3.758 1.00 97.81 121 TRP A C 1
ATOM 969 O O . TRP A 1 121 ? -5.555 -10.807 -3.177 1.00 97.81 121 TRP A O 1
ATOM 979 N N . LEU A 1 122 ? -4.425 -11.161 -5.090 1.00 97.56 122 LEU A N 1
ATOM 980 C CA . LEU A 1 122 ? -5.419 -10.509 -5.959 1.00 97.56 122 LEU A CA 1
ATOM 981 C C . LEU A 1 122 ? -6.804 -11.151 -5.807 1.00 97.56 122 LEU A C 1
ATOM 983 O O . LEU A 1 122 ? -7.800 -10.436 -5.676 1.00 97.56 122 LEU A O 1
ATOM 987 N N . GLN A 1 123 ? -6.874 -12.487 -5.761 1.00 97.19 123 GLN A N 1
ATOM 988 C CA . GLN A 1 123 ? -8.146 -13.197 -5.582 1.00 97.1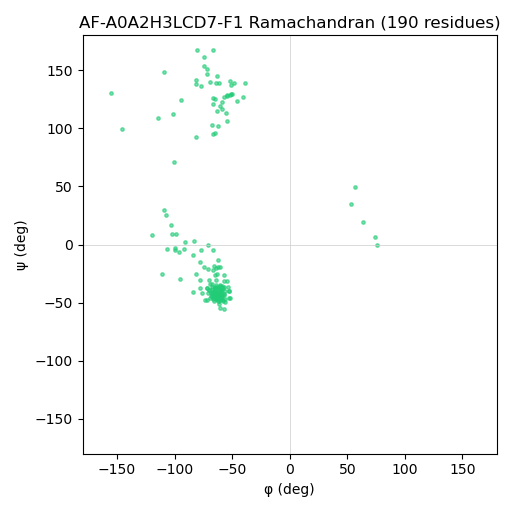9 123 GLN A CA 1
ATOM 989 C C . GLN A 1 123 ? -8.799 -12.886 -4.232 1.00 97.19 123 GLN A C 1
ATOM 991 O O . GLN A 1 123 ? -9.994 -12.587 -4.178 1.00 97.19 123 GLN A O 1
ATOM 996 N N . ARG A 1 124 ? -8.023 -12.882 -3.141 1.00 97.31 124 ARG A N 1
ATOM 997 C CA . ARG A 1 124 ? -8.548 -12.532 -1.811 1.00 97.31 124 ARG A CA 1
ATOM 998 C C . ARG A 1 124 ? -8.987 -11.074 -1.728 1.00 97.31 124 ARG A C 1
ATOM 1000 O O . ARG A 1 124 ? -10.075 -10.795 -1.231 1.00 97.31 124 ARG A O 1
ATOM 1007 N N . ALA A 1 125 ? -8.194 -10.152 -2.268 1.00 97.12 125 ALA A N 1
ATOM 1008 C CA . ALA A 1 125 ? -8.538 -8.735 -2.295 1.00 97.12 125 ALA A CA 1
ATOM 1009 C C . ALA A 1 125 ? -9.804 -8.465 -3.126 1.00 97.12 125 ALA A C 1
ATOM 1011 O O . ALA A 1 125 ? -10.648 -7.662 -2.722 1.00 97.12 125 ALA A O 1
ATOM 1012 N N . ARG A 1 126 ? -10.003 -9.189 -4.233 1.00 96.62 126 ARG A N 1
ATOM 1013 C CA . ARG A 1 126 ? -11.235 -9.135 -5.034 1.00 96.62 126 ARG A CA 1
ATOM 1014 C C . ARG A 1 126 ? -12.450 -9.665 -4.265 1.00 96.62 126 ARG A C 1
ATOM 1016 O O . ARG A 1 126 ? -13.518 -9.051 -4.310 1.00 96.62 126 ARG A O 1
ATOM 1023 N N . ALA A 1 127 ? -12.278 -10.762 -3.531 1.00 96.62 127 ALA A N 1
ATOM 1024 C CA . ALA A 1 127 ? -13.324 -11.385 -2.720 1.00 96.62 127 ALA A CA 1
ATOM 1025 C C . ALA A 1 127 ? -13.610 -10.660 -1.387 1.00 96.62 127 ALA A C 1
ATOM 1027 O O . ALA A 1 127 ? -14.551 -11.027 -0.691 1.00 96.62 127 ALA A O 1
ATOM 1028 N N . SER A 1 128 ? -12.843 -9.619 -1.040 1.00 95.44 128 SER A N 1
ATOM 1029 C CA . SER A 1 128 ? -12.933 -8.914 0.252 1.00 95.44 128 SER A CA 1
ATOM 1030 C C . SER A 1 128 ? -14.262 -8.198 0.521 1.00 95.44 128 SER A C 1
ATOM 1032 O O . SER A 1 128 ? -14.555 -7.861 1.664 1.00 95.44 128 SER A O 1
ATOM 1034 N N . GLY A 1 129 ? -15.049 -7.908 -0.522 1.00 94.94 129 GLY A N 1
ATOM 1035 C CA . GLY A 1 129 ? -16.267 -7.098 -0.416 1.00 94.94 129 GLY A CA 1
ATOM 1036 C C . GLY A 1 129 ? -16.019 -5.596 -0.218 1.00 94.94 129 GLY A C 1
ATOM 1037 O O . GLY A 1 129 ? -16.974 -4.848 -0.019 1.00 94.94 129 GLY A O 1
ATOM 1038 N N . ILE A 1 130 ? -14.763 -5.137 -0.289 1.00 96.31 130 ILE A N 1
ATOM 1039 C CA . ILE A 1 130 ? -14.379 -3.731 -0.108 1.00 96.31 130 ILE A CA 1
ATOM 1040 C C . ILE A 1 130 ? -14.141 -3.096 -1.483 1.00 96.31 130 ILE A C 1
ATOM 1042 O O . ILE A 1 130 ? -13.180 -3.435 -2.178 1.00 96.31 130 ILE A O 1
ATOM 1046 N N . ALA A 1 131 ? -15.006 -2.158 -1.875 1.00 96.50 131 ALA A N 1
ATOM 1047 C CA . ALA A 1 131 ? -15.018 -1.567 -3.218 1.00 96.50 131 ALA A CA 1
ATOM 1048 C C . ALA A 1 131 ? -13.693 -0.873 -3.586 1.00 96.50 131 ALA A C 1
ATOM 1050 O O . ALA A 1 131 ? -13.232 -0.946 -4.731 1.00 96.50 131 ALA A O 1
ATOM 1051 N N . GLU A 1 132 ? -13.047 -0.227 -2.618 1.00 95.44 132 GLU A N 1
ATOM 1052 C CA . GLU A 1 132 ? -11.761 0.442 -2.794 1.00 95.44 132 GLU A CA 1
ATOM 1053 C C . GLU A 1 132 ? -10.635 -0.561 -3.080 1.00 95.44 132 GLU A C 1
ATOM 1055 O O . GLU A 1 132 ? -9.816 -0.319 -3.968 1.00 95.44 132 GLU A O 1
ATOM 1060 N N . LEU A 1 133 ? -10.616 -1.709 -2.390 1.00 96.38 133 LEU A N 1
ATOM 1061 C CA . LEU A 1 133 ? -9.638 -2.775 -2.641 1.00 96.38 133 LEU A CA 1
ATOM 1062 C C . LEU A 1 133 ? -9.899 -3.471 -3.975 1.00 96.38 133 LEU A C 1
ATOM 1064 O O . LEU A 1 133 ? -8.959 -3.742 -4.717 1.00 96.38 133 LEU A O 1
ATOM 1068 N N . GLN A 1 134 ? -11.162 -3.692 -4.329 1.00 97.38 134 GLN A N 1
ATOM 1069 C CA . GLN A 1 134 ? -11.529 -4.230 -5.639 1.00 97.38 134 GLN A CA 1
ATOM 1070 C C . GLN A 1 134 ? -11.086 -3.297 -6.774 1.00 97.38 134 GLN A C 1
ATOM 1072 O O . GLN A 1 134 ? -10.522 -3.747 -7.769 1.00 97.38 134 GLN A O 1
ATOM 1077 N N . SER A 1 135 ? -11.271 -1.986 -6.605 1.00 97.50 135 SER A N 1
ATOM 1078 C CA . SER A 1 135 ? -10.802 -0.983 -7.569 1.00 97.50 135 SER A CA 1
ATOM 1079 C C . SER A 1 135 ? -9.274 -0.953 -7.666 1.00 97.50 135 SER A C 1
ATOM 1081 O O . SER A 1 135 ? -8.723 -0.807 -8.758 1.00 97.50 135 SER A O 1
ATOM 1083 N N . PHE A 1 136 ? -8.582 -1.132 -6.537 1.00 96.50 136 PHE A N 1
ATOM 1084 C CA . PHE A 1 136 ? -7.127 -1.244 -6.497 1.00 96.50 136 PHE A CA 1
ATOM 1085 C C . PHE A 1 136 ? -6.625 -2.484 -7.251 1.00 96.50 136 PHE A C 1
ATOM 1087 O O . PHE A 1 136 ? -5.720 -2.362 -8.076 1.00 96.50 136 PHE A O 1
ATOM 1094 N N . VAL A 1 137 ? -7.267 -3.641 -7.055 1.00 97.25 137 VAL A N 1
ATOM 1095 C CA . VAL A 1 137 ? -6.990 -4.884 -7.798 1.00 97.25 137 VAL A CA 1
ATOM 1096 C C . VAL A 1 137 ? -7.119 -4.670 -9.306 1.00 97.25 137 VAL A C 1
ATOM 1098 O O . VAL A 1 137 ? -6.205 -5.024 -10.043 1.00 97.25 137 VAL A O 1
ATOM 1101 N N . VAL A 1 138 ? -8.188 -4.014 -9.769 1.00 97.31 138 VAL A N 1
ATOM 1102 C CA . VAL A 1 138 ? -8.371 -3.708 -11.201 1.00 97.31 138 VAL A CA 1
ATOM 1103 C C . VAL A 1 138 ? -7.218 -2.862 -11.752 1.00 97.31 138 VAL A C 1
ATOM 1105 O O . VAL A 1 138 ? -6.789 -3.062 -12.887 1.00 97.31 138 VAL A O 1
ATOM 1108 N N . GLY A 1 139 ? -6.707 -1.909 -10.968 1.00 96.44 139 GLY A N 1
ATOM 1109 C CA . GLY A 1 139 ? -5.527 -1.131 -11.347 1.00 96.44 139 GLY A CA 1
ATOM 1110 C C . GLY A 1 139 ? -4.275 -1.999 -11.473 1.00 96.44 139 GLY A C 1
ATOM 1111 O O . GLY A 1 139 ? -3.565 -1.909 -12.469 1.00 96.44 139 GLY A O 1
ATOM 1112 N N . LEU A 1 140 ? -4.038 -2.873 -10.495 1.00 96.25 140 LEU A N 1
ATOM 1113 C CA . LEU A 1 140 ? -2.886 -3.773 -10.485 1.00 96.25 140 LEU A CA 1
ATOM 1114 C C . LEU A 1 140 ? -2.904 -4.785 -11.636 1.00 96.25 140 LEU A C 1
ATOM 1116 O O . LEU A 1 140 ? -1.854 -5.074 -12.201 1.00 96.25 140 LEU A O 1
ATOM 1120 N N . GLU A 1 141 ? -4.076 -5.298 -12.006 1.00 95.62 141 GLU A N 1
ATOM 1121 C CA . GLU A 1 141 ? -4.232 -6.235 -13.124 1.00 95.62 141 GLU A CA 1
ATOM 1122 C C . GLU A 1 141 ? -3.938 -5.586 -14.479 1.00 95.62 141 GLU A C 1
ATOM 1124 O O . GLU A 1 141 ? -3.309 -6.205 -15.335 1.00 95.62 141 GLU A O 1
ATOM 1129 N N . ARG A 1 142 ? -4.336 -4.320 -14.677 1.00 96.44 142 ARG A N 1
ATOM 1130 C CA . ARG A 1 142 ? -4.012 -3.577 -15.911 1.00 96.44 142 ARG A CA 1
ATOM 1131 C C . ARG A 1 142 ? -2.505 -3.479 -16.140 1.00 96.44 142 ARG A C 1
ATOM 1133 O O . ARG A 1 142 ? -2.061 -3.566 -17.280 1.00 96.44 142 ARG A O 1
ATOM 1140 N N . ASP A 1 143 ? -1.743 -3.347 -15.057 1.00 94.38 143 ASP A N 1
ATOM 1141 C CA . ASP A 1 143 ? -0.285 -3.220 -15.066 1.00 94.38 143 ASP A CA 1
ATOM 1142 C C . ASP A 1 143 ? 0.420 -4.491 -14.551 1.00 94.38 143 ASP A C 1
ATOM 1144 O O . ASP A 1 143 ? 1.559 -4.425 -14.079 1.00 94.38 143 ASP A O 1
ATOM 1148 N N . GLN A 1 144 ? -0.220 -5.666 -14.650 1.00 92.75 144 GLN A N 1
ATOM 1149 C CA . GLN A 1 144 ? 0.244 -6.904 -14.006 1.00 92.75 144 GLN A CA 1
ATOM 1150 C C . GLN A 1 144 ? 1.704 -7.238 -14.328 1.00 92.75 144 GLN A C 1
ATOM 1152 O O . GLN A 1 144 ? 2.485 -7.523 -13.422 1.00 92.75 144 GLN A O 1
ATOM 1157 N N . ALA A 1 145 ? 2.108 -7.147 -15.598 1.00 92.50 145 ALA A N 1
ATOM 1158 C CA . ALA A 1 145 ? 3.488 -7.412 -16.002 1.00 92.50 145 ALA A CA 1
ATOM 1159 C C . ALA A 1 145 ? 4.494 -6.477 -15.304 1.00 92.50 145 ALA A C 1
ATOM 1161 O O . ALA A 1 145 ? 5.559 -6.920 -14.871 1.00 92.50 145 ALA A O 1
ATOM 1162 N N . ALA A 1 146 ? 4.150 -5.195 -15.149 1.00 91.75 146 ALA A N 1
ATOM 1163 C CA . ALA A 1 146 ? 4.996 -4.222 -14.465 1.00 91.75 146 ALA A CA 1
ATOM 1164 C C . ALA A 1 146 ? 5.052 -4.483 -12.953 1.00 91.75 146 ALA A C 1
ATOM 1166 O O . ALA A 1 146 ? 6.126 -4.383 -12.357 1.00 91.75 146 ALA A O 1
ATOM 1167 N N . VAL A 1 147 ? 3.929 -4.863 -12.337 1.00 92.81 147 VAL A N 1
ATOM 1168 C CA . VAL A 1 147 ? 3.870 -5.200 -10.907 1.00 92.81 147 VAL A CA 1
ATOM 1169 C C . VAL A 1 147 ? 4.674 -6.466 -10.614 1.00 92.81 147 VAL A C 1
ATOM 1171 O O . VAL A 1 147 ? 5.512 -6.459 -9.716 1.00 92.81 147 VAL A O 1
ATOM 1174 N N . VAL A 1 148 ? 4.509 -7.525 -11.409 1.00 92.75 148 VAL A N 1
ATOM 1175 C CA . VAL A 1 148 ? 5.287 -8.769 -11.275 1.00 92.75 148 VAL A CA 1
ATOM 1176 C C . VAL A 1 148 ? 6.781 -8.502 -11.458 1.00 92.75 148 VAL A C 1
ATOM 1178 O O . VAL A 1 148 ? 7.597 -9.002 -10.679 1.00 92.75 148 VAL A O 1
ATOM 1181 N N . ALA A 1 149 ? 7.157 -7.667 -12.432 1.00 91.31 149 ALA A N 1
ATOM 1182 C CA . ALA A 1 149 ? 8.545 -7.253 -12.611 1.00 91.31 149 ALA A CA 1
ATOM 1183 C C . ALA A 1 149 ? 9.073 -6.480 -11.390 1.00 91.31 149 ALA A C 1
ATOM 1185 O O . ALA A 1 149 ? 10.186 -6.749 -10.936 1.00 91.31 149 ALA A O 1
ATOM 1186 N N . ALA A 1 150 ? 8.280 -5.573 -10.813 1.00 89.50 150 ALA A N 1
ATOM 1187 C CA . ALA A 1 150 ? 8.643 -4.848 -9.595 1.00 89.50 150 ALA A CA 1
ATOM 1188 C C . ALA A 1 150 ? 8.788 -5.777 -8.375 1.00 89.50 150 ALA A C 1
ATOM 1190 O O . ALA A 1 150 ? 9.669 -5.561 -7.543 1.00 89.50 150 ALA A O 1
ATOM 1191 N N . LEU A 1 151 ? 7.965 -6.826 -8.292 1.00 91.56 151 LEU A N 1
ATOM 1192 C CA . LEU A 1 151 ? 8.023 -7.842 -7.240 1.00 91.56 151 LEU A CA 1
ATOM 1193 C C . LEU A 1 151 ? 9.142 -8.866 -7.440 1.00 91.56 151 LEU A C 1
ATOM 1195 O O . LEU A 1 151 ? 9.449 -9.568 -6.492 1.00 91.56 151 LEU A O 1
ATOM 1199 N N . SER A 1 152 ? 9.748 -8.974 -8.622 1.00 90.12 152 SER A N 1
ATOM 1200 C CA . SER A 1 152 ? 10.788 -9.983 -8.904 1.00 90.12 152 SER A CA 1
ATOM 1201 C C . SER A 1 152 ? 12.179 -9.375 -9.081 1.00 90.12 152 SER A C 1
ATOM 1203 O O . SER A 1 152 ? 13.193 -10.042 -8.881 1.00 90.12 152 SER A O 1
ATOM 1205 N N . SER A 1 153 ? 12.250 -8.104 -9.480 1.00 86.81 153 SER A N 1
ATOM 1206 C CA . SER A 1 153 ? 13.509 -7.449 -9.814 1.00 86.81 153 SER A CA 1
ATOM 1207 C C . SER A 1 153 ? 14.252 -6.956 -8.566 1.00 86.81 153 SER A C 1
ATOM 1209 O O . SER A 1 153 ? 13.653 -6.341 -7.677 1.00 86.81 153 SER A O 1
ATOM 1211 N N . PRO A 1 154 ? 15.585 -7.135 -8.497 1.00 80.62 154 PRO A N 1
ATOM 1212 C CA . PRO A 1 154 ? 16.395 -6.497 -7.464 1.00 80.62 154 PRO A CA 1
ATOM 1213 C C . PRO A 1 154 ? 16.514 -4.979 -7.681 1.00 80.62 154 PRO A C 1
ATOM 1215 O O . PRO A 1 154 ? 16.815 -4.247 -6.731 1.00 80.62 154 PRO A O 1
ATOM 1218 N N . SER A 1 155 ? 16.276 -4.504 -8.908 1.00 77.31 155 SER A N 1
ATOM 1219 C CA . SER A 1 155 ? 16.433 -3.106 -9.301 1.00 77.31 155 SER A CA 1
ATOM 1220 C C . SER A 1 155 ? 15.272 -2.250 -8.800 1.00 77.31 155 SER A C 1
ATOM 1222 O O . SER A 1 155 ? 14.109 -2.619 -8.922 1.00 77.31 155 SER A O 1
ATOM 1224 N N . SER A 1 156 ? 15.587 -1.068 -8.264 1.00 76.75 156 SER A N 1
ATOM 1225 C CA . SER A 1 156 ? 14.583 -0.083 -7.849 1.00 76.75 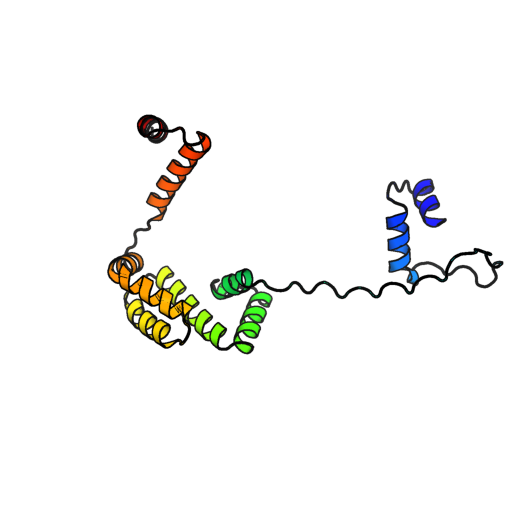156 SER A CA 1
ATOM 1226 C C . SER A 1 156 ? 14.577 1.123 -8.785 1.00 76.75 156 SER A C 1
ATOM 1228 O O . SER A 1 156 ? 15.626 1.554 -9.269 1.00 76.75 156 SER A O 1
ATOM 1230 N N . ASN A 1 157 ? 13.408 1.740 -8.965 1.00 80.56 157 ASN A N 1
ATOM 1231 C CA . ASN A 1 157 ? 13.292 3.025 -9.660 1.00 80.56 157 ASN A CA 1
ATOM 1232 C C . ASN A 1 157 ? 13.863 4.208 -8.856 1.00 80.56 157 ASN A C 1
ATOM 1234 O O . ASN A 1 157 ? 13.880 5.329 -9.360 1.00 80.56 157 ASN A O 1
ATOM 1238 N N . GLY A 1 158 ? 14.388 3.985 -7.645 1.00 81.81 158 GLY A N 1
ATOM 1239 C CA . GLY A 1 158 ? 14.857 5.049 -6.755 1.00 81.81 158 GLY A CA 1
ATOM 1240 C C . GLY A 1 158 ? 15.943 5.936 -7.369 1.00 81.81 158 GLY A C 1
ATOM 1241 O O . GLY A 1 158 ? 15.907 7.154 -7.202 1.00 81.81 158 GLY A O 1
ATOM 1242 N N . GLN A 1 159 ? 16.867 5.366 -8.150 1.00 85.62 159 GLN A N 1
ATOM 1243 C CA . GLN A 1 159 ? 17.887 6.161 -8.845 1.00 85.62 159 GLN A CA 1
ATOM 1244 C C . GLN A 1 159 ? 17.260 7.076 -9.904 1.00 85.62 159 GLN A C 1
ATOM 1246 O O . GLN A 1 159 ? 17.595 8.260 -9.981 1.00 85.62 159 GLN A O 1
ATOM 1251 N N . VAL A 1 160 ? 16.333 6.546 -10.703 1.00 86.56 160 VAL A N 1
ATOM 1252 C CA . VAL A 1 160 ? 15.631 7.303 -11.749 1.00 86.56 160 VAL A CA 1
ATOM 1253 C C . VAL A 1 160 ? 14.783 8.406 -11.118 1.00 86.56 160 VAL A C 1
ATOM 1255 O O . VAL A 1 160 ? 14.886 9.568 -11.514 1.00 86.56 160 VAL A O 1
ATOM 1258 N N . GLU A 1 161 ? 14.013 8.082 -10.081 1.00 88.38 161 GLU A N 1
ATOM 1259 C CA . GLU A 1 161 ? 13.223 9.046 -9.311 1.00 88.38 161 GLU A CA 1
ATOM 1260 C C . GLU A 1 161 ? 14.094 10.129 -8.670 1.00 88.38 161 GLU A C 1
ATOM 1262 O O . GLU A 1 161 ? 13.736 11.308 -8.699 1.00 88.38 161 GLU A O 1
ATOM 1267 N N . GLY A 1 162 ? 15.270 9.761 -8.157 1.00 89.50 162 GLY A N 1
ATOM 1268 C CA . GLY A 1 162 ? 16.264 10.695 -7.636 1.00 89.50 162 GLY A CA 1
ATOM 1269 C C . GLY A 1 162 ? 16.726 11.693 -8.698 1.00 89.50 162 GLY A C 1
ATOM 1270 O O . GLY A 1 162 ? 16.720 12.906 -8.458 1.00 89.50 162 GLY A O 1
ATOM 1271 N N . GLN A 1 163 ? 17.043 11.216 -9.905 1.00 89.25 163 GLN A N 1
ATOM 1272 C CA . GLN A 1 163 ? 17.410 12.089 -11.025 1.00 89.25 163 GLN A CA 1
ATOM 1273 C C . GLN A 1 163 ? 16.245 12.983 -11.464 1.00 89.25 163 GLN A C 1
ATOM 1275 O O . GLN A 1 163 ? 16.436 14.183 -11.687 1.00 89.25 163 GLN A O 1
ATOM 1280 N N . VAL A 1 164 ? 15.024 12.447 -11.523 1.00 90.31 164 VAL A N 1
ATOM 1281 C CA . VAL A 1 164 ? 13.812 13.221 -11.834 1.00 90.31 164 VAL A CA 1
ATOM 1282 C C . VAL A 1 164 ? 13.566 14.302 -10.779 1.00 90.31 164 VAL A C 1
ATOM 1284 O O . VAL A 1 164 ? 13.274 15.449 -11.129 1.00 90.31 164 VAL A O 1
ATOM 1287 N N . ASN A 1 165 ? 13.723 13.985 -9.495 1.00 92.25 165 ASN A N 1
ATOM 1288 C CA . ASN A 1 165 ? 13.584 14.946 -8.403 1.00 92.25 165 ASN A CA 1
ATOM 1289 C C . ASN A 1 165 ? 14.660 16.031 -8.467 1.00 92.25 165 ASN A C 1
ATOM 1291 O O . ASN A 1 165 ? 14.335 17.214 -8.338 1.00 92.25 165 ASN A O 1
ATOM 1295 N N . ARG A 1 166 ? 15.913 15.668 -8.762 1.00 89.56 166 ARG A N 1
ATOM 1296 C CA . ARG A 1 166 ? 17.005 16.625 -8.995 1.00 89.56 166 ARG A CA 1
ATOM 1297 C C . ARG A 1 166 ? 16.691 17.561 -10.164 1.00 89.56 166 ARG A C 1
ATOM 1299 O O . ARG A 1 166 ? 16.834 18.776 -10.029 1.00 89.56 166 ARG A O 1
ATOM 1306 N N . LEU A 1 167 ? 16.212 17.026 -11.286 1.00 90.94 167 LEU A N 1
ATOM 1307 C CA . LEU A 1 167 ? 15.784 17.812 -12.448 1.00 90.94 167 LEU A CA 1
ATOM 1308 C C . LEU A 1 167 ? 14.638 18.773 -12.099 1.00 90.94 167 LEU A C 1
ATOM 1310 O O . LEU A 1 167 ? 14.703 19.960 -12.429 1.00 90.94 167 LEU A O 1
ATOM 1314 N N . LYS A 1 168 ? 13.608 18.286 -11.395 1.00 90.56 168 LYS A N 1
ATOM 1315 C CA . LYS A 1 168 ? 12.486 19.110 -10.915 1.00 90.56 168 LYS A CA 1
ATOM 1316 C C . LYS A 1 168 ? 12.967 20.212 -9.969 1.00 90.56 168 LYS A C 1
A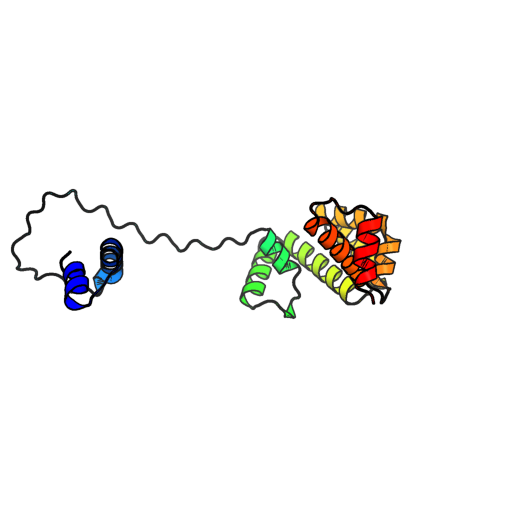TOM 1318 O O . LYS A 1 168 ? 12.500 21.342 -10.086 1.00 90.56 168 LYS A O 1
ATOM 1323 N N . LEU A 1 169 ? 13.917 19.920 -9.080 1.00 92.69 169 LEU A N 1
ATOM 1324 C CA . LEU A 1 169 ? 14.501 20.899 -8.163 1.00 92.69 169 LEU A CA 1
ATOM 1325 C C . LEU A 1 169 ? 15.242 22.012 -8.916 1.00 92.69 169 LEU A C 1
ATOM 1327 O O . LEU A 1 169 ? 15.004 23.184 -8.635 1.00 92.69 169 LEU A O 1
ATOM 1331 N N . ILE A 1 170 ? 16.074 21.667 -9.905 1.00 89.44 170 ILE A N 1
ATOM 1332 C CA . ILE A 1 170 ? 16.778 22.656 -10.740 1.00 89.44 170 ILE A CA 1
ATOM 1333 C C . ILE A 1 170 ? 15.775 23.520 -11.516 1.00 89.44 170 ILE A C 1
ATOM 1335 O O . ILE A 1 170 ? 15.915 24.739 -11.556 1.00 89.44 170 ILE A O 1
ATOM 1339 N N . LYS A 1 171 ? 14.726 22.926 -12.098 1.00 90.25 171 LYS A N 1
ATOM 1340 C CA . LYS A 1 171 ? 13.665 23.702 -12.764 1.00 90.25 171 LYS A CA 1
ATOM 1341 C C . LYS A 1 171 ? 12.976 24.674 -11.798 1.00 90.25 171 LYS A C 1
ATOM 1343 O O . LYS A 1 171 ? 12.767 25.830 -12.160 1.00 90.25 171 LYS A O 1
ATOM 1348 N N . ARG A 1 172 ? 12.637 24.226 -10.583 1.00 93.94 172 ARG A N 1
ATOM 1349 C CA . ARG A 1 172 ? 11.963 25.044 -9.557 1.00 93.94 172 ARG A CA 1
ATOM 1350 C C . ARG A 1 172 ? 12.843 26.184 -9.045 1.00 93.94 172 ARG A C 1
ATOM 1352 O O . ARG A 1 172 ? 12.350 27.301 -8.951 1.00 93.94 172 ARG A O 1
ATOM 1359 N N . SER A 1 173 ? 14.135 25.947 -8.797 1.00 90.62 173 SER A N 1
ATOM 1360 C CA . SER A 1 173 ? 15.068 27.008 -8.374 1.00 90.62 173 SER A CA 1
ATOM 1361 C C . SER A 1 173 ? 15.296 28.072 -9.450 1.00 90.62 173 SER A C 1
ATOM 1363 O O . SER A 1 173 ? 15.730 29.180 -9.153 1.00 90.62 173 SER A O 1
ATOM 1365 N N . MET A 1 174 ? 14.970 27.752 -10.703 1.00 89.75 174 MET A N 1
ATOM 1366 C CA . MET A 1 174 ? 15.041 28.660 -11.847 1.00 89.75 174 MET A CA 1
ATOM 1367 C C . MET A 1 174 ? 13.668 29.196 -12.268 1.00 89.75 174 MET A C 1
ATOM 1369 O O . MET A 1 174 ? 13.523 29.684 -13.391 1.00 89.75 174 MET A O 1
ATOM 1373 N N . TYR A 1 175 ? 12.652 29.085 -11.404 1.00 90.19 175 TYR A N 1
ATOM 1374 C CA . TYR A 1 175 ? 11.287 29.561 -11.662 1.00 90.19 175 TYR A CA 1
ATOM 1375 C C . TYR A 1 175 ? 10.692 29.021 -12.976 1.00 90.19 175 TYR A C 1
ATOM 1377 O O . TYR A 1 175 ? 9.998 29.730 -13.700 1.00 90.19 175 TYR A O 1
ATOM 1385 N N . GLY A 1 176 ? 11.025 27.779 -13.339 1.00 86.62 176 GLY A N 1
ATOM 1386 C CA . GLY A 1 176 ? 10.557 27.134 -14.569 1.00 86.62 176 GLY A CA 1
ATOM 1387 C C . GLY A 1 176 ? 11.239 27.608 -15.858 1.00 86.62 176 GLY A C 1
ATOM 1388 O O . GLY A 1 176 ? 10.956 27.062 -16.920 1.00 86.62 176 GLY A O 1
ATOM 1389 N N . ARG A 1 177 ? 12.182 28.559 -15.798 1.00 85.81 177 ARG A N 1
ATOM 1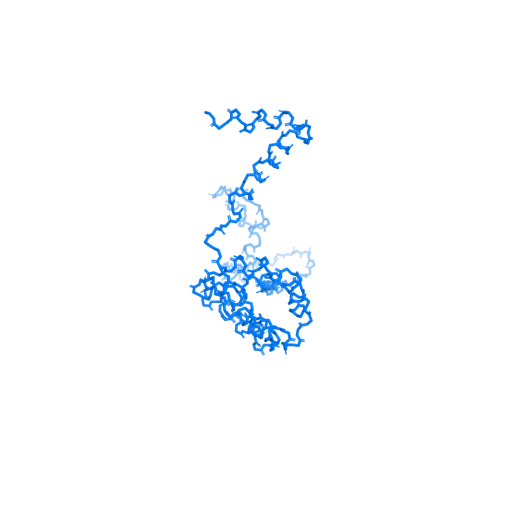390 C CA . ARG A 1 177 ? 12.841 29.147 -16.984 1.00 85.81 177 ARG A CA 1
ATOM 1391 C C . ARG A 1 177 ? 14.008 28.321 -17.535 1.00 85.81 177 ARG A C 1
ATOM 1393 O O . ARG A 1 177 ? 14.670 28.722 -18.488 1.00 85.81 177 ARG A O 1
ATOM 1400 N N . ALA A 1 178 ? 14.273 27.158 -16.949 1.00 85.44 178 ALA A N 1
ATOM 1401 C CA . ALA A 1 178 ? 15.323 26.259 -17.401 1.00 85.44 178 ALA A CA 1
ATOM 1402 C C . ALA A 1 178 ? 14.838 25.413 -18.592 1.00 85.44 178 ALA A C 1
ATOM 1404 O O . ALA A 1 178 ? 14.245 24.348 -18.405 1.00 85.44 178 ALA A O 1
ATOM 1405 N N . LYS A 1 179 ? 15.085 25.894 -19.819 1.00 86.69 179 LYS A N 1
ATOM 1406 C CA . LYS A 1 179 ? 14.926 25.101 -21.054 1.00 86.69 179 LYS A CA 1
ATOM 1407 C C . LYS A 1 179 ? 15.963 23.966 -21.106 1.00 86.69 179 LYS A C 1
ATOM 1409 O O . LYS A 1 179 ? 16.907 23.951 -20.313 1.00 86.69 179 LYS A O 1
ATOM 1414 N N . PHE A 1 180 ? 15.783 23.012 -22.023 1.00 88.62 180 PHE A N 1
ATOM 1415 C CA . PHE A 1 180 ? 16.593 21.788 -22.087 1.00 88.62 180 PHE A CA 1
ATOM 1416 C C . PHE A 1 180 ? 18.105 22.057 -22.090 1.00 88.62 180 PHE A C 1
ATOM 1418 O O . PHE A 1 180 ? 18.812 21.471 -21.275 1.00 88.62 180 PHE A O 1
ATOM 1425 N N . ASP A 1 181 ? 18.590 23.001 -22.899 1.00 89.56 181 ASP A N 1
ATOM 1426 C CA . ASP A 1 181 ? 20.026 23.311 -22.988 1.00 89.56 181 ASP A CA 1
ATOM 1427 C C . ASP A 1 181 ? 20.621 23.754 -21.649 1.00 89.56 181 ASP A C 1
ATOM 1429 O O . ASP A 1 181 ? 21.705 23.322 -21.250 1.00 89.56 181 ASP A O 1
ATOM 1433 N N . LEU A 1 182 ? 19.882 24.584 -20.911 1.00 88.12 182 LEU A N 1
ATOM 1434 C CA . LEU A 1 182 ? 20.299 25.101 -19.612 1.00 88.12 182 LEU A CA 1
ATOM 1435 C C . LEU A 1 182 ? 20.247 24.017 -18.530 1.00 88.12 182 LEU A C 1
ATOM 1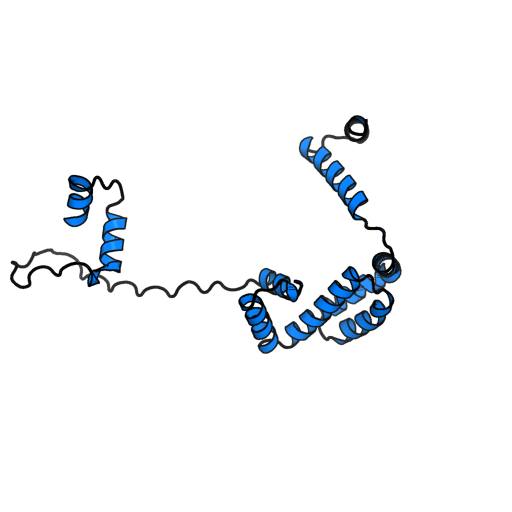437 O O . LEU A 1 182 ? 21.137 23.943 -17.681 1.00 88.12 182 LEU A O 1
ATOM 1441 N N . LEU A 1 183 ? 19.243 23.137 -18.587 1.00 89.25 183 LEU A N 1
ATOM 1442 C CA . LEU A 1 183 ? 19.169 21.964 -17.715 1.00 89.25 183 LEU A CA 1
ATOM 1443 C C . LEU A 1 183 ? 20.316 21.000 -17.976 1.00 89.25 183 LEU A C 1
ATOM 1445 O O . LEU A 1 183 ? 20.972 20.590 -17.023 1.00 89.25 183 LEU A O 1
ATOM 1449 N N . ARG A 1 184 ? 20.593 20.686 -19.246 1.00 88.38 184 ARG A N 1
ATOM 1450 C CA . ARG A 1 184 ? 21.698 19.816 -19.654 1.00 88.38 184 ARG A CA 1
ATOM 1451 C C . ARG A 1 184 ? 23.022 20.349 -19.116 1.00 88.38 184 ARG A C 1
ATOM 1453 O O . ARG A 1 184 ? 23.740 19.606 -18.452 1.00 88.38 184 ARG A O 1
ATOM 1460 N N . ARG A 1 185 ? 23.300 21.645 -19.305 1.00 89.25 185 ARG A N 1
ATOM 1461 C CA . ARG A 1 185 ? 24.512 22.293 -18.772 1.00 89.25 185 ARG A CA 1
ATOM 1462 C C . ARG A 1 185 ? 24.610 22.174 -17.248 1.00 89.25 185 ARG A C 1
ATOM 1464 O O . ARG A 1 185 ? 25.641 21.741 -16.754 1.00 89.25 185 ARG A O 1
ATOM 1471 N N . ARG A 1 186 ? 23.549 22.481 -16.488 1.00 85.94 186 ARG A N 1
ATOM 1472 C CA . ARG A 1 186 ? 23.582 22.393 -15.007 1.00 85.94 186 ARG A CA 1
ATOM 1473 C C . ARG A 1 186 ? 23.642 20.963 -14.471 1.00 85.94 186 ARG A C 1
ATOM 1475 O O . ARG A 1 186 ? 24.165 20.742 -13.381 1.00 85.94 186 ARG A O 1
ATOM 1482 N N . VAL A 1 187 ? 23.069 20.005 -15.195 1.00 86.88 187 VAL A N 1
ATOM 1483 C CA . VAL A 1 187 ? 23.075 18.592 -14.811 1.00 86.88 187 VAL A CA 1
ATOM 1484 C C . VAL A 1 187 ? 24.457 17.985 -15.023 1.00 86.88 187 VAL A C 1
ATOM 1486 O O . VAL A 1 187 ? 24.938 17.345 -14.087 1.00 86.88 187 VAL A O 1
ATOM 1489 N N . LEU A 1 188 ? 25.067 18.224 -16.192 1.00 87.25 188 LEU A N 1
ATOM 1490 C CA . LEU A 1 188 ? 26.362 17.667 -16.598 1.00 87.25 188 LEU A CA 1
ATOM 1491 C C . LEU A 1 188 ? 27.555 18.374 -15.945 1.00 87.25 188 LEU A C 1
ATOM 1493 O O . LEU A 1 188 ? 28.476 17.693 -15.523 1.00 87.25 188 LEU A O 1
ATOM 1497 N N . ALA A 1 189 ? 27.518 19.700 -15.757 1.00 78.25 189 ALA A N 1
ATOM 1498 C CA . ALA A 1 189 ? 28.611 20.449 -15.110 1.00 78.25 189 ALA A CA 1
ATOM 1499 C C . ALA A 1 189 ? 28.811 20.121 -13.615 1.00 78.25 189 ALA A C 1
ATOM 1501 O O . ALA A 1 189 ? 29.704 20.654 -12.972 1.00 78.25 189 ALA A O 1
ATOM 1502 N N . ARG A 1 190 ? 27.935 19.294 -13.036 1.00 61.03 190 ARG A N 1
ATOM 1503 C CA . ARG A 1 190 ? 28.023 18.786 -11.660 1.00 61.03 190 ARG A CA 1
ATOM 1504 C C . ARG A 1 190 ? 28.437 17.311 -11.592 1.00 61.03 190 ARG A C 1
ATOM 1506 O O . ARG A 1 190 ? 28.499 16.777 -10.493 1.00 61.03 190 ARG A O 1
ATOM 1513 N N . ALA A 1 191 ? 28.582 16.648 -12.741 1.00 58.75 191 ALA A N 1
ATOM 1514 C CA . ALA A 1 191 ? 28.958 15.237 -12.864 1.00 58.75 191 ALA A CA 1
ATOM 1515 C C . ALA A 1 191 ? 30.460 15.052 -13.169 1.00 58.75 191 ALA A C 1
ATOM 1517 O O . ALA A 1 191 ? 30.886 13.945 -13.482 1.00 58.75 191 ALA A O 1
ATOM 1518 N N . SER A 1 192 ? 31.219 16.145 -13.096 1.00 45.66 192 SER A N 1
ATOM 1519 C CA . SER A 1 192 ? 32.663 16.271 -13.301 1.00 45.66 192 SER A CA 1
ATOM 1520 C C . SER A 1 192 ? 33.326 16.763 -12.027 1.00 45.66 192 SER A C 1
ATOM 1522 O O . SER A 1 192 ? 32.696 17.640 -11.387 1.00 45.66 192 SER A O 1
#

Secondary structure (DSSP, 8-state):
-HHHHHHHHTS---S-HHHHHHHHHHTTTSSPPPPTTSPP------PPP-PPP-PPP---PPPHHHHHHHHTS-GGG--HHHHHHHHHHHHH-HHHHHHHHHHHHHHHHHHHT-GGGHHHHHHHHHHT--HHHHHHHHHHHHTHHHHHHHHH-S--THHHHHHHHHHHHHHHHTTT---HHHHHHHHHTT--

InterPro domains:
  IPR002560 Transposase IS204/IS1001/IS1096/IS1165, DDE domain [PF01610] (63-186)
  IPR047951 Transposase ISL3 [PTHR33498] (54-189)